Protein AF-A0A430B929-F1 (afdb_monomer_lite)

Organism: NCBI:txid218144

Secondary structure (DSSP, 8-state):
----------------S------------------PPP---PPPPP---------------------HHHHHHHHHHHHHH--SSS-HHHHHHHHHHHHT--SHHHHHHHHHHHHHHHHHHHHHHHHHHHHHHHHHHHHTTSS-HHHHHHHHHHHHH--SHHHHHHHHHHHHTTS-HHHHHHHHHHHHHHHHHHHHTTSS-HHHHHHHHHHHHHS-HHHHHHHHHHHHHHHHHHHTTHHHHHHHHHHHHHHHHHHHHHTTSS-HHHHHHHHHHHTT--SHHHHHHHHHHHHHHHHHHHHHT-PPPPPPPP----------SSHHHHHHHHHHHHHHHHHHHHHHHHTT--

Radius of gyration: 37.55 Å; chains: 1; bounding box: 82×88×116 Å

pLDDT: mean 73.79, std 22.68, range [26.33, 98.0]

InterPro domains:
  IPR019931 LPXTG cell wall anchor motif [PF00746] (308-349)
  IPR019931 LPXTG cell wall anchor motif [PS50847] (315-350)

Structure (mmCIF, N/CA/C/O backbone):
data_AF-A0A430B929-F1
#
_entry.id   AF-A0A430B929-F1
#
loop_
_atom_site.group_PDB
_atom_site.id
_atom_site.type_symbol
_atom_site.label_atom_id
_atom_site.label_alt_id
_atom_site.label_comp_id
_atom_site.label_asym_id
_atom_site.label_entity_id
_atom_site.label_seq_id
_atom_site.pdbx_PDB_ins_code
_atom_site.Cartn_x
_atom_site.Cartn_y
_atom_site.Cartn_z
_atom_site.occupancy
_atom_site.B_iso_or_equiv
_atom_site.auth_seq_id
_atom_site.auth_comp_id
_atom_site.auth_asym_id
_atom_site.auth_atom_id
_atom_site.pdbx_PDB_model_num
ATOM 1 N N . MET A 1 1 ? -8.048 -26.736 -11.128 1.00 33.84 1 MET A N 1
ATOM 2 C CA . MET A 1 1 ? -8.018 -25.336 -11.608 1.00 33.84 1 MET A CA 1
ATOM 3 C C . MET A 1 1 ? -7.327 -24.480 -10.552 1.00 33.84 1 MET A C 1
ATOM 5 O O . MET A 1 1 ? -7.881 -24.294 -9.478 1.00 33.84 1 MET A O 1
ATOM 9 N N . ARG A 1 2 ? -6.074 -24.073 -10.789 1.00 26.81 2 ARG A N 1
ATOM 10 C CA . ARG A 1 2 ? -5.253 -23.325 -9.820 1.00 26.81 2 ARG A CA 1
ATOM 11 C C . ARG A 1 2 ? -5.501 -21.823 -9.999 1.00 26.81 2 ARG A C 1
ATOM 13 O O . ARG A 1 2 ? -5.141 -21.275 -11.035 1.00 26.81 2 ARG A O 1
ATOM 20 N N . LYS A 1 3 ? -6.118 -21.176 -9.006 1.00 26.52 3 LYS A N 1
ATOM 21 C CA . LYS A 1 3 ? -6.232 -19.712 -8.927 1.00 26.52 3 LYS A CA 1
ATOM 22 C C . LYS A 1 3 ? -4.842 -19.147 -8.620 1.00 26.52 3 LYS A C 1
ATOM 24 O O . LYS A 1 3 ? -4.290 -19.437 -7.563 1.00 26.52 3 LYS A O 1
ATOM 29 N N . ARG A 1 4 ? -4.254 -18.406 -9.561 1.00 27.39 4 ARG A N 1
ATOM 30 C CA . ARG A 1 4 ? -3.017 -17.654 -9.327 1.00 27.39 4 ARG A CA 1
ATOM 31 C C . ARG A 1 4 ? -3.380 -16.406 -8.524 1.00 27.39 4 ARG A C 1
ATOM 33 O O . ARG A 1 4 ? -4.091 -15.542 -9.022 1.00 27.39 4 ARG A O 1
ATOM 40 N N . VAL A 1 5 ? -2.934 -16.366 -7.275 1.00 26.92 5 VAL A N 1
ATOM 41 C CA . VAL A 1 5 ? -2.921 -15.171 -6.430 1.00 26.92 5 VAL A CA 1
ATOM 42 C C . VAL A 1 5 ? -1.702 -14.367 -6.874 1.00 26.92 5 VAL A C 1
ATOM 44 O O . VAL A 1 5 ? -0.574 -14.780 -6.620 1.00 26.92 5 VAL A O 1
ATOM 47 N N . ILE A 1 6 ? -1.922 -13.291 -7.627 1.00 31.98 6 ILE A N 1
ATOM 48 C CA . ILE A 1 6 ? -0.864 -12.354 -8.017 1.00 31.98 6 ILE A CA 1
ATOM 49 C C . ILE A 1 6 ? -0.742 -11.360 -6.865 1.00 31.98 6 ILE A C 1
ATOM 51 O O . ILE A 1 6 ? -1.672 -10.611 -6.578 1.00 31.98 6 ILE A O 1
ATOM 55 N N . GLY A 1 7 ? 0.366 -11.466 -6.132 1.00 27.20 7 GLY A N 1
ATOM 56 C CA . GLY A 1 7 ? 0.700 -10.587 -5.023 1.00 27.20 7 GLY A CA 1
ATOM 57 C C . GLY A 1 7 ? 1.139 -9.227 -5.546 1.00 27.20 7 GLY A C 1
ATOM 58 O O . GLY A 1 7 ? 2.065 -9.153 -6.349 1.00 27.20 7 GLY A O 1
ATOM 59 N N . CYS A 1 8 ? 0.477 -8.175 -5.071 1.00 28.31 8 CYS A N 1
ATOM 60 C CA . CYS A 1 8 ? 0.893 -6.803 -5.304 1.00 28.31 8 CYS A CA 1
ATOM 61 C C . CYS A 1 8 ? 1.775 -6.336 -4.129 1.00 28.31 8 CYS A C 1
ATOM 63 O O . CYS A 1 8 ? 1.337 -6.308 -2.980 1.00 28.31 8 CYS A O 1
ATOM 65 N N . LEU A 1 9 ? 3.042 -6.027 -4.413 1.00 29.80 9 LEU A N 1
ATOM 66 C CA . LEU A 1 9 ? 4.042 -5.513 -3.476 1.00 29.80 9 LEU A CA 1
ATOM 67 C C . LEU A 1 9 ? 4.848 -4.374 -4.155 1.00 29.80 9 LEU A C 1
ATOM 69 O O . LEU A 1 9 ? 5.673 -4.636 -5.022 1.00 29.80 9 LEU A O 1
ATOM 73 N N . ILE A 1 10 ? 4.474 -3.134 -3.795 1.00 36.88 10 ILE A N 1
ATOM 74 C CA . ILE A 1 10 ? 5.225 -1.875 -3.531 1.00 36.88 10 ILE A CA 1
ATOM 75 C C . ILE A 1 10 ? 6.429 -1.494 -4.431 1.00 36.88 10 ILE A C 1
ATOM 77 O O . ILE A 1 10 ? 7.354 -2.283 -4.582 1.00 36.88 10 ILE A O 1
ATOM 81 N N . VAL A 1 11 ? 6.460 -0.238 -4.924 1.00 35.91 11 VAL A N 1
ATOM 82 C CA . VAL A 1 11 ? 7.364 0.874 -4.501 1.00 35.91 11 VAL A CA 1
ATOM 83 C C . VAL A 1 11 ? 7.009 2.161 -5.262 1.00 35.91 11 VAL A C 1
ATOM 85 O O . VAL A 1 11 ? 6.920 2.178 -6.486 1.00 35.91 11 VAL A O 1
ATOM 88 N N . GLY A 1 12 ? 6.841 3.247 -4.500 1.00 33.41 12 GLY A N 1
ATOM 89 C CA . GLY A 1 12 ? 6.727 4.608 -5.004 1.00 33.41 12 GLY A CA 1
ATOM 90 C C . GLY A 1 12 ? 8.084 5.255 -5.279 1.00 33.41 12 GLY A C 1
ATOM 91 O O . GLY A 1 12 ? 9.019 5.123 -4.495 1.00 33.41 12 GLY A O 1
ATOM 92 N N . MET A 1 13 ? 8.142 6.018 -6.368 1.00 28.02 13 MET A N 1
ATOM 93 C CA . MET A 1 13 ? 9.060 7.136 -6.585 1.00 28.02 13 MET A CA 1
ATOM 94 C C . MET A 1 13 ? 8.451 8.037 -7.662 1.00 28.02 13 MET A C 1
ATOM 96 O O . MET A 1 13 ? 8.593 7.737 -8.841 1.00 28.02 13 MET A O 1
ATOM 100 N N . LEU A 1 14 ? 7.765 9.116 -7.269 1.00 32.16 14 LEU A N 1
ATOM 101 C CA . LEU A 1 14 ? 7.598 10.326 -8.092 1.00 32.16 14 LEU A CA 1
ATOM 102 C C . LEU A 1 14 ? 6.904 11.441 -7.298 1.00 32.16 14 LEU A C 1
ATOM 104 O O . LEU A 1 14 ? 5.804 11.885 -7.599 1.00 32.16 14 LEU A O 1
ATOM 108 N N . ALA A 1 15 ? 7.595 11.938 -6.277 1.00 35.47 15 ALA A N 1
ATOM 109 C CA . ALA A 1 15 ? 7.457 13.335 -5.897 1.00 35.47 15 ALA A CA 1
ATOM 110 C C . ALA A 1 15 ? 8.723 14.028 -6.392 1.00 35.47 15 ALA A C 1
ATOM 112 O O . ALA A 1 15 ? 9.752 13.892 -5.745 1.00 35.47 15 ALA A O 1
ATOM 113 N N . LEU A 1 16 ? 8.656 14.654 -7.571 1.00 35.50 16 LEU A N 1
ATOM 114 C CA . LEU A 1 16 ? 9.493 15.767 -8.047 1.00 35.50 16 LEU A CA 1
ATOM 115 C C . LEU A 1 16 ? 9.126 16.038 -9.517 1.00 35.50 16 LEU A C 1
ATOM 117 O O . LEU A 1 16 ? 9.449 15.241 -10.393 1.00 35.50 16 LEU A O 1
ATOM 121 N N . GLY A 1 17 ? 8.448 17.157 -9.793 1.00 26.33 17 GLY A N 1
ATOM 122 C CA . GLY A 1 17 ? 8.194 17.575 -11.173 1.00 26.33 17 GLY A CA 1
ATOM 123 C C . GLY A 1 17 ? 7.108 18.632 -11.361 1.00 26.33 17 GLY A C 1
ATOM 124 O O . GLY A 1 17 ? 6.021 18.311 -11.811 1.00 26.33 17 GLY A O 1
ATOM 125 N N . LEU A 1 18 ? 7.465 19.894 -11.095 1.00 30.31 18 LEU A N 1
ATOM 126 C CA . LEU A 1 18 ? 6.938 21.097 -11.765 1.00 30.31 18 LEU A CA 1
ATOM 127 C C . LEU A 1 18 ? 5.499 21.546 -11.439 1.00 30.31 18 LEU A C 1
ATOM 129 O O . LEU A 1 18 ? 4.602 21.535 -12.276 1.00 30.31 18 LEU A O 1
ATOM 133 N N . GLY A 1 19 ? 5.337 22.135 -10.252 1.00 26.61 19 GLY A N 1
ATOM 134 C CA . GLY A 1 19 ? 4.327 23.172 -10.025 1.00 26.61 19 GLY A CA 1
ATOM 135 C C . GLY A 1 19 ? 4.746 24.486 -10.694 1.00 26.61 19 GLY A C 1
ATOM 136 O O . GLY A 1 19 ? 5.299 25.368 -10.042 1.00 26.61 19 GLY A O 1
ATOM 137 N N . GLY A 1 20 ? 4.514 24.604 -12.002 1.00 27.48 20 GLY A N 1
ATOM 138 C CA . GLY A 1 20 ? 4.568 25.875 -12.719 1.00 27.48 20 GLY A CA 1
ATOM 139 C C . GLY A 1 20 ? 3.248 26.621 -12.543 1.00 27.48 20 GLY A C 1
ATOM 140 O O . GLY A 1 20 ? 2.259 26.301 -13.195 1.00 27.48 20 GLY A O 1
ATOM 141 N N . VAL A 1 21 ? 3.227 27.612 -11.652 1.00 33.16 21 VAL A N 1
ATOM 142 C CA . VAL A 1 21 ? 2.126 28.575 -11.537 1.00 33.16 21 VAL A CA 1
ATOM 143 C C . VAL A 1 21 ? 2.141 29.456 -12.788 1.00 33.16 21 VAL A C 1
ATOM 145 O O . VAL A 1 21 ? 2.962 30.363 -12.895 1.00 33.16 21 VAL A O 1
ATOM 148 N N . VAL A 1 22 ? 1.241 29.204 -13.740 1.00 31.45 22 VAL A N 1
ATOM 149 C CA . VAL A 1 22 ? 0.960 30.164 -14.815 1.00 31.45 22 VAL A CA 1
ATOM 150 C C . VAL A 1 22 ? -0.001 31.204 -14.255 1.00 31.45 22 VAL A C 1
ATOM 152 O O . VAL A 1 22 ? -1.189 30.952 -14.061 1.00 31.45 22 VAL A O 1
ATOM 155 N N . LYS A 1 23 ? 0.547 32.379 -13.951 1.00 32.47 23 LYS A N 1
ATOM 156 C CA . LYS A 1 23 ? -0.217 33.592 -13.678 1.00 32.47 23 LYS A CA 1
ATOM 157 C C . LYS A 1 23 ? -0.687 34.127 -15.031 1.00 32.47 23 LYS A C 1
ATOM 159 O O . LYS A 1 23 ? 0.137 34.409 -15.895 1.00 32.47 23 LYS A O 1
ATOM 164 N N . ALA A 1 24 ? -1.999 34.194 -15.227 1.00 36.53 24 ALA A N 1
ATOM 165 C CA . ALA A 1 24 ? -2.592 34.850 -16.382 1.00 36.53 24 ALA A CA 1
ATOM 166 C C . ALA A 1 24 ? -2.279 36.351 -16.309 1.00 36.53 24 ALA A C 1
ATOM 168 O O . ALA A 1 24 ? -2.627 37.000 -15.322 1.00 36.53 24 ALA A O 1
ATOM 169 N N . GLU A 1 25 ? -1.618 36.881 -17.333 1.00 31.69 25 GLU A N 1
ATOM 170 C CA . GLU A 1 25 ? -1.488 38.317 -17.550 1.00 31.69 25 GLU A CA 1
ATOM 171 C C . GLU A 1 25 ? -2.072 38.630 -18.927 1.00 31.69 25 GLU A C 1
ATOM 173 O O . GLU A 1 25 ? -1.783 37.966 -19.926 1.00 31.69 25 GLU A O 1
ATOM 178 N N . GLU A 1 26 ? -3.015 39.563 -18.916 1.00 33.41 26 GLU A N 1
ATOM 179 C CA . GLU A 1 26 ? -3.869 39.922 -20.033 1.00 33.41 26 GLU A CA 1
ATOM 180 C C . GLU A 1 26 ? -3.078 40.595 -21.156 1.00 33.41 26 GLU A C 1
ATOM 182 O O . GLU A 1 26 ? -2.108 41.325 -20.950 1.00 33.41 26 GLU A O 1
ATOM 187 N N . ALA A 1 27 ? -3.536 40.345 -22.377 1.00 35.81 27 ALA A N 1
ATOM 188 C CA . ALA A 1 27 ? -2.993 40.914 -23.590 1.00 35.81 27 ALA A CA 1
ATOM 189 C C . ALA A 1 27 ? -3.089 42.448 -23.610 1.00 35.81 27 ALA A C 1
ATOM 191 O O . ALA A 1 27 ? -4.157 43.019 -23.397 1.00 35.81 27 ALA A O 1
ATOM 192 N N . SER A 1 28 ? -2.024 43.107 -24.066 1.00 32.06 28 SER A N 1
ATOM 193 C CA . SER A 1 28 ? -2.187 44.284 -24.916 1.00 32.06 28 SER A CA 1
ATOM 194 C C . SER A 1 28 ? -1.116 44.322 -26.006 1.00 32.06 28 SER A C 1
ATOM 196 O O . SER A 1 28 ? 0.075 44.113 -25.790 1.00 32.06 28 SER A O 1
ATOM 198 N N . VAL A 1 29 ? -1.607 44.510 -27.224 1.00 37.97 29 VAL A N 1
ATOM 199 C CA . VAL A 1 29 ? -0.875 44.615 -28.483 1.00 37.97 29 VAL A CA 1
ATOM 200 C C . VAL A 1 29 ? -0.300 46.025 -28.602 1.00 37.97 29 VAL A C 1
ATOM 202 O O . VAL A 1 29 ? -1.051 46.977 -28.417 1.00 37.97 29 VAL A O 1
ATOM 205 N N . THR A 1 30 ? 0.967 46.188 -29.009 1.00 31.36 30 THR A N 1
ATOM 206 C CA . THR A 1 30 ? 1.349 47.036 -30.166 1.00 31.36 30 THR A CA 1
ATOM 207 C C . THR A 1 30 ? 2.858 47.058 -30.471 1.00 31.36 30 THR A C 1
ATOM 209 O O . THR A 1 30 ? 3.681 47.353 -29.619 1.00 31.36 30 THR A O 1
ATOM 212 N N . LYS A 1 31 ? 3.135 46.863 -31.770 1.00 35.38 31 LYS A N 1
ATOM 213 C CA . LYS A 1 31 ? 4.185 47.455 -32.627 1.00 35.38 31 LYS A CA 1
ATOM 214 C C . LYS A 1 31 ? 5.667 47.078 -32.430 1.00 35.38 31 LYS A C 1
ATOM 216 O O . LYS A 1 31 ? 6.354 47.495 -31.513 1.00 35.38 31 LYS A O 1
ATOM 221 N N . THR A 1 32 ? 6.129 46.365 -33.460 1.00 42.38 32 THR A N 1
ATOM 222 C CA . THR A 1 32 ? 7.460 46.351 -34.087 1.00 42.38 32 THR A CA 1
ATOM 223 C C . THR A 1 32 ? 8.313 47.601 -33.886 1.00 42.38 32 THR A C 1
ATOM 225 O O . THR A 1 32 ? 7.902 48.678 -34.308 1.00 42.38 32 THR A O 1
ATOM 228 N N . GLU A 1 33 ? 9.561 47.396 -33.460 1.00 32.78 33 GLU A N 1
ATOM 229 C CA . GLU A 1 33 ? 10.711 48.155 -33.954 1.00 32.78 33 GLU A CA 1
ATOM 230 C C . GLU A 1 33 ? 11.989 47.306 -33.886 1.00 32.78 33 GLU A C 1
ATOM 232 O O . GLU A 1 33 ? 12.346 46.710 -32.871 1.00 32.78 33 GLU A O 1
ATOM 237 N N . THR A 1 34 ? 12.642 47.214 -35.038 1.00 43.81 34 THR A N 1
ATOM 238 C CA . THR A 1 34 ? 13.920 46.557 -35.289 1.00 43.81 34 THR A CA 1
ATOM 239 C C . THR A 1 34 ? 15.033 47.394 -34.661 1.00 43.81 34 THR A C 1
ATOM 241 O O . THR A 1 34 ? 15.173 48.562 -35.015 1.00 43.81 34 THR A O 1
ATOM 244 N N . SER A 1 35 ? 15.867 46.827 -33.786 1.00 37.31 35 SER A N 1
ATOM 245 C CA . SER A 1 35 ? 17.107 47.497 -33.374 1.00 37.31 35 SER A CA 1
ATOM 246 C C . SER A 1 35 ? 18.261 46.514 -33.211 1.00 37.31 35 SER A C 1
ATOM 248 O O . SER A 1 35 ? 18.191 45.513 -32.500 1.00 37.31 35 SER A O 1
ATOM 250 N N . VAL A 1 36 ? 19.313 46.823 -33.958 1.00 43.59 36 VAL A N 1
ATOM 251 C CA . VAL A 1 36 ? 20.570 46.106 -34.137 1.00 43.59 36 VAL A CA 1
ATOM 252 C C . VAL A 1 36 ? 21.438 46.306 -32.894 1.00 43.59 36 VAL A C 1
ATOM 254 O O . VAL A 1 36 ? 21.812 47.437 -32.588 1.00 43.59 36 VAL A O 1
ATOM 257 N N . MET A 1 37 ? 21.813 45.228 -32.197 1.00 35.91 37 MET A N 1
ATOM 258 C CA . MET A 1 37 ? 22.819 45.316 -31.134 1.00 35.91 37 MET A CA 1
ATOM 259 C C . MET A 1 37 ? 24.240 45.184 -31.692 1.00 35.91 37 MET A C 1
ATOM 261 O O . MET A 1 37 ? 24.647 44.172 -32.260 1.00 35.91 37 MET A O 1
ATOM 265 N N . LYS A 1 38 ? 24.973 46.278 -31.497 1.00 43.19 38 LYS A N 1
ATOM 266 C CA . LYS A 1 38 ? 26.391 46.525 -31.744 1.00 43.19 38 LYS A CA 1
ATOM 267 C C . LYS A 1 38 ? 27.239 45.693 -30.771 1.00 43.19 38 LYS A C 1
ATOM 269 O O . LYS A 1 38 ? 27.109 45.844 -29.561 1.00 43.19 38 LYS A O 1
ATOM 274 N N . VAL A 1 39 ? 28.110 44.833 -31.298 1.00 40.00 39 VAL A N 1
ATOM 275 C CA . VAL A 1 39 ? 29.102 44.075 -30.516 1.00 40.00 39 VAL A CA 1
ATOM 276 C C . VAL A 1 39 ? 30.240 45.018 -30.127 1.00 40.00 39 VAL A C 1
ATOM 278 O O . VAL A 1 39 ? 30.985 45.493 -30.984 1.00 40.00 39 VAL A O 1
ATOM 281 N N . GLU A 1 40 ? 30.359 45.306 -28.834 1.00 39.69 40 GLU A N 1
ATOM 282 C CA . GLU A 1 40 ? 31.451 46.094 -28.269 1.00 39.69 40 GLU A CA 1
ATOM 283 C C . GLU A 1 40 ? 32.632 45.172 -27.930 1.00 39.69 40 GLU A C 1
ATOM 285 O O . GLU A 1 40 ? 32.526 44.222 -27.153 1.00 39.69 40 GLU A O 1
ATOM 290 N N . LYS A 1 41 ? 33.762 45.432 -28.587 1.00 40.09 41 LYS A N 1
ATOM 291 C CA . LYS A 1 41 ? 35.015 44.683 -28.496 1.00 40.09 41 LYS A CA 1
ATOM 292 C C . LYS A 1 41 ? 35.838 45.274 -27.346 1.00 40.09 41 LYS A C 1
ATOM 294 O O . LYS A 1 41 ? 36.275 46.415 -27.450 1.00 40.09 41 LYS A O 1
ATOM 299 N N . LYS A 1 42 ? 36.043 44.527 -26.255 1.00 43.81 42 LYS A N 1
ATOM 300 C CA . LYS A 1 42 ? 36.961 44.923 -25.171 1.00 43.81 42 LYS A CA 1
ATOM 301 C C . LYS A 1 42 ? 38.405 44.556 -25.524 1.00 43.81 42 LYS A C 1
ATOM 303 O O . LYS A 1 42 ? 38.681 43.427 -25.925 1.00 43.81 42 LYS A O 1
ATOM 308 N N . GLU A 1 43 ? 39.297 45.531 -25.379 1.00 48.19 43 GLU A N 1
ATOM 309 C CA . GLU A 1 43 ? 40.753 45.401 -25.501 1.00 48.19 43 GLU A CA 1
ATOM 310 C C . GLU A 1 43 ? 41.374 44.634 -24.316 1.00 48.19 43 GLU A C 1
ATOM 312 O O . GLU A 1 43 ? 40.806 44.632 -23.219 1.00 48.19 43 GLU A O 1
ATOM 317 N N . PRO A 1 44 ? 42.546 43.996 -24.509 1.00 47.62 44 PRO A N 1
ATOM 318 C CA . PRO A 1 44 ? 43.250 43.282 -23.453 1.00 47.62 44 PRO A CA 1
ATOM 319 C C . PRO A 1 44 ? 44.079 44.235 -22.579 1.00 47.62 44 PRO A C 1
ATOM 321 O O . PRO A 1 44 ? 44.878 45.034 -23.068 1.00 47.62 44 PRO A O 1
ATOM 324 N N . VAL A 1 45 ? 43.917 44.097 -21.264 1.00 43.31 45 VAL A N 1
ATOM 325 C CA . VAL A 1 45 ? 44.757 44.737 -20.248 1.00 43.31 45 VAL A CA 1
ATOM 326 C C . VAL A 1 45 ? 46.107 44.017 -20.198 1.00 43.31 45 VAL A C 1
ATOM 328 O O . VAL A 1 45 ? 46.162 42.802 -20.021 1.00 43.31 45 VAL A O 1
ATOM 331 N N . LYS A 1 46 ? 47.192 44.780 -20.367 1.00 49.09 46 LYS A N 1
ATOM 332 C CA . LYS A 1 46 ? 48.568 44.348 -20.100 1.00 49.09 46 LYS A CA 1
ATOM 333 C C . LYS A 1 46 ? 48.742 44.156 -18.595 1.00 49.09 46 LYS A C 1
ATOM 335 O O . LYS A 1 46 ? 48.407 45.062 -17.835 1.00 49.09 46 LYS A O 1
ATOM 340 N N . GLN A 1 47 ? 49.274 43.010 -18.187 1.00 45.12 47 GLN A N 1
ATOM 341 C CA . GLN A 1 47 ? 49.663 42.747 -16.808 1.00 45.12 47 GLN A CA 1
ATOM 342 C C . GLN A 1 47 ? 51.163 42.449 -16.776 1.00 45.12 47 GLN A C 1
ATOM 344 O O . GLN A 1 47 ? 51.648 41.629 -17.554 1.00 45.12 47 GLN A O 1
ATOM 349 N N . ASP A 1 48 ? 51.857 43.213 -15.933 1.00 42.66 48 ASP A N 1
ATOM 350 C CA . ASP A 1 48 ? 53.307 43.286 -15.787 1.00 42.66 48 ASP A CA 1
ATOM 351 C C . ASP A 1 48 ? 53.950 41.988 -15.282 1.00 42.66 48 ASP A C 1
ATOM 353 O O . ASP A 1 48 ? 53.421 41.288 -14.415 1.00 42.66 48 ASP A O 1
ATOM 357 N N . ASP A 1 49 ? 55.149 41.750 -15.814 1.00 48.34 49 ASP A N 1
ATOM 358 C CA . ASP A 1 49 ? 56.154 40.796 -15.360 1.00 48.34 49 ASP A CA 1
ATOM 359 C C . ASP A 1 49 ? 56.628 41.120 -13.931 1.00 48.34 49 ASP A C 1
ATOM 361 O O . ASP A 1 49 ? 57.303 42.122 -13.693 1.00 48.34 49 ASP A O 1
ATOM 365 N N . SER A 1 50 ? 56.389 40.209 -12.986 1.00 49.38 50 SER A N 1
ATOM 366 C CA . SER A 1 50 ? 57.353 39.964 -11.909 1.00 49.38 50 SER A CA 1
ATOM 367 C C . SER A 1 50 ? 57.327 38.488 -11.517 1.00 49.38 50 SER A C 1
ATOM 369 O O . SER A 1 50 ? 56.472 38.012 -10.770 1.00 49.38 50 SER A O 1
ATOM 371 N N . SER A 1 51 ? 58.279 37.763 -12.085 1.00 45.44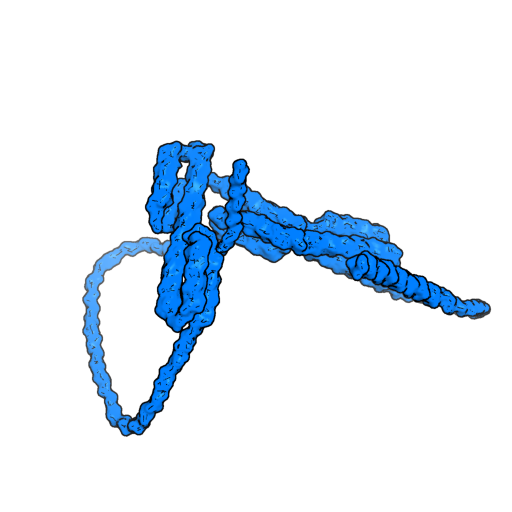 51 SER A N 1
ATOM 372 C CA . SER A 1 51 ? 58.602 36.369 -11.825 1.00 45.44 51 SER A CA 1
ATOM 373 C C . SER A 1 51 ? 59.217 36.181 -10.433 1.00 45.44 51 SER A C 1
ATOM 375 O O . SER A 1 51 ? 60.357 36.582 -10.205 1.00 45.44 51 SER A O 1
ATOM 377 N N . GLU A 1 52 ? 58.509 35.484 -9.546 1.00 46.66 52 GLU A N 1
ATOM 378 C CA . GLU A 1 52 ? 59.110 34.747 -8.432 1.00 46.66 52 GLU A CA 1
ATOM 379 C C . GLU A 1 52 ? 58.743 33.267 -8.619 1.00 46.66 52 GLU A C 1
ATOM 381 O O . GLU A 1 52 ? 57.600 32.847 -8.432 1.00 46.66 52 GLU A O 1
ATOM 386 N N . VAL A 1 53 ? 59.713 32.488 -9.108 1.00 52.50 53 VAL A N 1
ATOM 387 C CA . VAL A 1 53 ? 59.579 31.052 -9.374 1.00 52.50 53 VAL A CA 1
ATOM 388 C C . VAL A 1 53 ? 59.520 30.326 -8.033 1.00 52.50 53 VAL A C 1
ATOM 390 O O . VAL A 1 53 ? 60.548 30.003 -7.443 1.00 52.50 53 VAL A O 1
ATOM 393 N N . LYS A 1 54 ? 58.304 30.071 -7.545 1.00 50.88 54 LYS A N 1
ATOM 394 C CA . LYS A 1 54 ? 58.052 29.011 -6.567 1.00 50.88 54 LYS A CA 1
ATOM 395 C C . LYS A 1 54 ? 57.884 27.697 -7.321 1.00 50.88 54 LYS A C 1
ATOM 397 O O . LYS A 1 54 ? 57.109 27.617 -8.272 1.00 50.88 54 LYS A O 1
ATOM 402 N N . GLU A 1 55 ? 58.654 26.697 -6.906 1.00 52.91 55 GLU A N 1
ATOM 403 C CA . GLU A 1 55 ? 58.516 25.298 -7.313 1.00 52.91 55 GLU A CA 1
ATOM 404 C C . GLU A 1 55 ? 57.030 24.896 -7.333 1.00 52.91 55 GLU A C 1
ATOM 406 O O . GLU A 1 55 ? 56.325 25.182 -6.361 1.00 52.91 55 GLU A O 1
ATOM 411 N N . PRO A 1 56 ? 56.525 24.250 -8.401 1.00 49.72 56 PRO A N 1
ATOM 412 C CA . PRO A 1 56 ? 55.168 23.739 -8.388 1.00 49.72 56 PRO A CA 1
ATOM 413 C C . PRO A 1 56 ? 55.105 22.621 -7.348 1.00 49.72 56 PRO A C 1
ATOM 415 O O . PRO A 1 56 ? 55.585 21.508 -7.582 1.00 49.72 56 PRO A O 1
ATOM 418 N N . GLU A 1 57 ? 54.513 22.913 -6.188 1.00 48.88 57 GLU A N 1
ATOM 419 C CA . GLU A 1 57 ? 53.985 21.873 -5.315 1.00 48.88 57 GLU A CA 1
ATOM 420 C C . GLU A 1 57 ? 53.145 20.958 -6.203 1.00 48.88 57 GLU A C 1
ATOM 422 O O . GLU A 1 57 ? 52.189 21.401 -6.845 1.00 48.88 57 GLU A O 1
ATOM 427 N N . LYS A 1 58 ? 53.554 19.687 -6.306 1.00 53.38 58 LYS A N 1
ATOM 428 C CA . LYS A 1 58 ? 52.756 18.646 -6.945 1.00 53.38 58 LYS A CA 1
ATOM 429 C C . LYS A 1 58 ? 51.383 18.691 -6.294 1.00 53.38 58 LYS A C 1
ATOM 431 O O . LYS A 1 58 ? 51.209 18.193 -5.184 1.00 53.38 58 LYS A O 1
ATOM 436 N N . GLN A 1 59 ? 50.427 19.288 -6.994 1.00 48.19 59 GLN A N 1
ATOM 437 C CA . GLN A 1 59 ? 49.022 19.187 -6.675 1.00 48.19 59 GLN A CA 1
ATOM 438 C C . GLN A 1 59 ? 48.701 17.700 -6.793 1.00 48.19 59 GLN A C 1
ATOM 440 O O . GLN A 1 59 ? 48.605 17.148 -7.889 1.00 48.19 59 GLN A O 1
ATOM 445 N N . VAL A 1 60 ? 48.690 17.017 -5.649 1.00 47.16 60 VAL A N 1
ATOM 446 C CA . VAL A 1 60 ? 48.209 15.647 -5.555 1.00 47.16 60 VAL A CA 1
ATOM 447 C C . VAL A 1 60 ? 46.734 15.763 -5.881 1.00 47.16 60 VAL A C 1
ATOM 449 O O . VAL A 1 60 ? 45.960 16.260 -5.065 1.00 47.16 60 VAL A O 1
ATOM 452 N N . ASP A 1 61 ? 46.397 15.417 -7.122 1.00 52.22 61 ASP A N 1
ATOM 453 C CA . ASP A 1 61 ? 45.031 15.331 -7.613 1.00 52.22 61 ASP A CA 1
ATOM 454 C C . ASP A 1 61 ? 44.245 14.572 -6.536 1.00 52.22 61 ASP A C 1
ATOM 456 O O . ASP A 1 61 ? 44.627 13.429 -6.229 1.00 52.22 61 ASP A O 1
ATOM 460 N N . PRO A 1 62 ? 43.288 15.218 -5.832 1.00 54.81 62 PRO A N 1
ATOM 461 C CA . PRO A 1 62 ? 42.592 14.582 -4.733 1.00 54.81 62 PRO A CA 1
ATOM 462 C C . PRO A 1 62 ? 42.006 13.322 -5.324 1.00 54.81 62 PRO A C 1
ATOM 464 O O . PRO A 1 62 ? 41.190 13.378 -6.241 1.00 54.81 62 PRO A O 1
ATOM 467 N N . THR A 1 63 ? 42.524 12.183 -4.871 1.00 53.56 63 THR A N 1
ATOM 468 C CA . THR A 1 63 ? 42.115 10.887 -5.371 1.00 53.56 63 THR A CA 1
ATOM 469 C C . THR A 1 63 ? 40.628 10.815 -5.084 1.00 53.56 63 THR A C 1
ATOM 471 O O . THR A 1 63 ? 40.224 10.592 -3.943 1.00 53.56 63 THR A O 1
ATOM 474 N N . ASN A 1 64 ? 39.821 11.093 -6.110 1.00 53.66 64 ASN A N 1
ATOM 475 C CA . ASN A 1 64 ? 38.393 10.855 -6.141 1.00 53.66 64 ASN A CA 1
ATOM 476 C C . ASN A 1 64 ? 38.269 9.343 -6.008 1.00 53.66 64 ASN A C 1
ATOM 478 O O . ASN A 1 64 ? 38.210 8.607 -6.992 1.00 53.66 64 ASN A O 1
ATOM 482 N N . SER A 1 65 ? 38.361 8.864 -4.769 1.00 58.03 65 SER A N 1
ATOM 483 C CA . SER A 1 65 ? 38.052 7.494 -4.421 1.00 58.03 65 SER A CA 1
ATOM 484 C C . SER A 1 65 ? 36.562 7.361 -4.686 1.00 58.03 65 SER A C 1
ATOM 486 O O . SER A 1 65 ? 35.716 7.785 -3.905 1.00 58.03 65 SER A O 1
ATOM 488 N N . PHE A 1 66 ? 36.246 6.921 -5.899 1.00 72.19 66 PHE A N 1
ATOM 489 C CA . PHE A 1 66 ? 34.880 6.683 -6.307 1.00 72.19 66 PHE A CA 1
ATOM 490 C C . PHE A 1 66 ? 34.305 5.631 -5.362 1.00 72.19 66 PHE A C 1
ATOM 492 O O . PHE A 1 66 ? 34.831 4.519 -5.274 1.00 72.19 66 PHE A O 1
ATOM 499 N N . ASP A 1 67 ? 33.247 5.994 -4.636 1.00 87.44 67 ASP A N 1
ATOM 500 C CA . ASP A 1 67 ? 32.587 5.103 -3.685 1.00 87.44 67 ASP A CA 1
ATOM 501 C C . ASP A 1 67 ? 31.762 4.042 -4.429 1.00 87.44 67 ASP A C 1
ATOM 503 O O . ASP A 1 67 ? 30.537 4.099 -4.561 1.00 87.44 67 ASP A O 1
ATOM 507 N N . ILE A 1 68 ? 32.468 3.046 -4.960 1.00 89.69 68 ILE A N 1
ATOM 508 C CA . ILE A 1 68 ? 31.872 1.895 -5.639 1.00 89.69 68 ILE A CA 1
ATOM 509 C C . ILE A 1 68 ? 30.987 1.103 -4.664 1.00 89.69 68 ILE A C 1
ATOM 511 O O . ILE A 1 68 ? 29.997 0.506 -5.085 1.00 89.69 68 ILE A O 1
ATOM 515 N N . VAL A 1 69 ? 31.299 1.104 -3.363 1.00 89.94 69 VAL A N 1
ATOM 516 C CA . VAL A 1 69 ? 30.532 0.371 -2.345 1.00 89.94 69 VAL A CA 1
ATOM 517 C C . VAL A 1 69 ? 29.161 1.019 -2.126 1.00 89.94 69 VAL A C 1
ATOM 519 O O . VAL A 1 69 ? 28.141 0.318 -2.144 1.00 89.94 69 VAL A O 1
ATOM 522 N N . GLY A 1 70 ? 29.115 2.346 -1.997 1.00 91.31 70 GLY A N 1
ATOM 523 C CA . GLY A 1 70 ? 27.873 3.116 -1.938 1.00 91.31 70 GLY A CA 1
ATOM 524 C C . GLY A 1 70 ? 27.015 2.915 -3.188 1.00 91.31 70 GLY A C 1
ATOM 525 O O . GLY A 1 70 ? 25.832 2.577 -3.085 1.00 91.31 70 GLY A O 1
ATOM 526 N N . ASN A 1 71 ? 27.629 2.991 -4.373 1.00 93.81 71 ASN A N 1
ATOM 527 C CA . ASN A 1 71 ? 26.929 2.775 -5.644 1.00 93.81 71 ASN A CA 1
ATOM 528 C C . ASN A 1 71 ? 26.361 1.353 -5.772 1.00 93.81 71 ASN A C 1
ATOM 530 O O . ASN A 1 71 ? 25.209 1.192 -6.172 1.00 93.81 71 ASN A O 1
ATOM 534 N N . LYS A 1 72 ? 27.103 0.316 -5.356 1.00 95.19 72 LYS A N 1
ATOM 535 C CA . LYS A 1 72 ? 26.595 -1.070 -5.321 1.00 95.19 72 LYS A CA 1
ATOM 536 C C . LYS A 1 72 ? 25.328 -1.192 -4.478 1.00 95.19 72 LYS A C 1
ATOM 538 O O . LYS A 1 72 ? 24.382 -1.859 -4.892 1.00 95.19 72 LYS A O 1
ATOM 543 N N . THR A 1 73 ? 25.302 -0.547 -3.314 1.00 94.19 73 THR A N 1
ATOM 544 C CA . THR A 1 73 ? 24.142 -0.574 -2.412 1.00 94.19 73 THR A CA 1
ATOM 545 C C . THR A 1 73 ? 22.930 0.101 -3.052 1.00 94.19 73 THR A C 1
ATOM 547 O O . THR A 1 73 ? 21.840 -0.470 -3.059 1.00 94.19 73 THR A O 1
ATOM 550 N N . ASN A 1 74 ? 23.122 1.272 -3.665 1.00 93.06 74 ASN A N 1
ATOM 551 C CA . ASN A 1 74 ? 22.052 1.983 -4.365 1.00 93.06 74 ASN A CA 1
ATOM 552 C C . ASN A 1 74 ? 21.482 1.162 -5.539 1.00 93.06 74 ASN A C 1
ATOM 554 O O . ASN A 1 74 ? 20.267 0.998 -5.654 1.00 93.06 74 ASN A O 1
ATOM 558 N N . LEU A 1 75 ? 22.348 0.562 -6.365 1.00 96.38 75 LEU A N 1
ATOM 559 C CA . LEU A 1 75 ? 21.909 -0.276 -7.486 1.00 96.38 75 LEU A CA 1
ATOM 560 C C . LEU A 1 75 ? 21.155 -1.523 -7.027 1.00 96.38 75 LEU A C 1
ATOM 562 O O . LEU A 1 75 ? 20.147 -1.868 -7.639 1.00 96.38 75 LEU A O 1
ATOM 566 N N . LYS A 1 76 ? 21.588 -2.173 -5.938 1.00 95.69 76 LYS A N 1
ATOM 567 C CA . LYS A 1 76 ? 20.841 -3.295 -5.346 1.00 95.69 76 LYS A CA 1
ATOM 568 C C . LYS A 1 76 ? 19.435 -2.865 -4.930 1.00 95.69 76 LYS A C 1
ATOM 570 O O . LYS A 1 76 ? 18.477 -3.527 -5.313 1.00 95.69 76 LYS A O 1
ATOM 575 N N . ASN A 1 77 ? 19.300 -1.717 -4.266 1.00 90.25 77 ASN A N 1
ATOM 576 C CA . ASN A 1 77 ? 17.992 -1.183 -3.881 1.00 90.25 77 ASN A CA 1
ATOM 577 C C . ASN A 1 77 ? 17.100 -0.889 -5.105 1.00 90.25 77 ASN A C 1
ATOM 579 O O . ASN A 1 77 ? 15.929 -1.267 -5.101 1.00 90.25 77 ASN A O 1
ATOM 583 N N . LYS A 1 78 ? 17.649 -0.283 -6.172 1.00 92.62 78 LYS A N 1
ATOM 584 C CA . LYS A 1 78 ? 16.922 -0.057 -7.439 1.00 92.62 78 LYS A CA 1
ATOM 585 C C . LYS A 1 78 ? 16.491 -1.370 -8.110 1.00 92.62 78 LYS A C 1
ATOM 587 O O . LYS A 1 78 ? 15.373 -1.469 -8.612 1.00 92.62 78 LYS A O 1
ATOM 592 N N . ILE A 1 79 ? 17.352 -2.390 -8.116 1.00 93.69 79 ILE A N 1
ATOM 593 C CA . ILE A 1 79 ? 17.018 -3.727 -8.640 1.00 93.69 79 ILE A CA 1
ATOM 594 C C . ILE A 1 79 ? 15.900 -4.358 -7.808 1.00 93.69 79 ILE A C 1
ATOM 596 O O . ILE A 1 79 ? 14.989 -4.980 -8.356 1.00 93.69 79 ILE A O 1
ATOM 600 N N . ASP A 1 80 ? 15.947 -4.200 -6.488 1.00 88.62 80 ASP A N 1
ATOM 601 C CA . ASP A 1 80 ? 14.942 -4.766 -5.601 1.00 88.62 80 ASP A CA 1
ATOM 602 C C . ASP A 1 80 ? 13.566 -4.112 -5.743 1.00 88.62 80 ASP A C 1
ATOM 604 O O . ASP A 1 80 ? 12.571 -4.815 -5.567 1.00 88.62 80 ASP A O 1
ATOM 608 N N . SER A 1 81 ? 13.497 -2.842 -6.161 1.00 84.88 81 SER A N 1
ATOM 609 C CA . SER A 1 81 ? 12.232 -2.165 -6.485 1.00 84.88 81 SER A CA 1
ATOM 610 C C . SER A 1 81 ? 11.607 -2.566 -7.833 1.00 84.88 81 SER A C 1
ATOM 612 O O . SER A 1 81 ? 10.424 -2.303 -8.054 1.00 84.88 81 SER A O 1
ATOM 614 N N . LEU A 1 82 ? 12.349 -3.219 -8.739 1.00 85.12 82 LEU A N 1
ATOM 615 C CA . LEU A 1 82 ? 11.854 -3.650 -10.058 1.00 85.12 82 LEU A CA 1
ATOM 616 C C . LEU A 1 82 ? 11.040 -4.958 -9.976 1.00 85.12 82 LEU A C 1
ATOM 618 O O . LEU A 1 82 ? 11.455 -6.009 -10.459 1.00 85.12 82 LEU A O 1
ATOM 622 N N . THR A 1 83 ? 9.863 -4.920 -9.355 1.00 75.06 83 THR A N 1
ATOM 623 C CA . THR A 1 83 ? 9.079 -6.138 -9.062 1.00 75.06 83 THR A CA 1
ATOM 624 C C . THR A 1 83 ? 8.321 -6.719 -10.268 1.00 75.06 83 THR A C 1
ATOM 626 O O . THR A 1 83 ? 8.101 -7.928 -10.312 1.00 75.06 83 THR A O 1
ATOM 629 N N . TYR A 1 84 ? 7.916 -5.901 -11.252 1.00 67.88 84 TYR A N 1
ATOM 630 C CA . TYR A 1 84 ? 6.951 -6.325 -12.291 1.00 67.88 84 TYR A CA 1
ATOM 631 C C . TYR A 1 84 ? 7.498 -6.387 -13.722 1.00 67.88 84 TYR A C 1
ATOM 633 O O . TYR A 1 84 ? 6.904 -7.063 -14.559 1.00 67.88 84 TYR A O 1
ATOM 641 N N . SER A 1 85 ? 8.620 -5.724 -14.006 1.00 70.94 85 SER A N 1
ATOM 642 C CA . SER A 1 85 ? 9.134 -5.589 -15.384 1.00 70.94 85 SER A CA 1
ATOM 643 C C . SER A 1 85 ? 10.285 -6.500 -15.734 1.00 70.94 85 SER A C 1
ATOM 645 O O . SER A 1 85 ? 10.648 -6.611 -16.901 1.00 70.94 85 SER A O 1
ATOM 647 N N . ILE A 1 86 ? 10.880 -7.144 -14.737 1.00 84.00 86 ILE A N 1
ATOM 648 C CA . ILE A 1 86 ? 12.000 -8.044 -14.960 1.00 84.00 86 ILE A CA 1
ATOM 649 C C . ILE A 1 86 ? 11.637 -9.441 -14.501 1.00 84.00 86 ILE A C 1
ATOM 651 O O . ILE A 1 86 ? 11.009 -9.654 -13.464 1.00 84.00 86 ILE A O 1
ATOM 655 N N . THR A 1 87 ? 12.046 -10.420 -15.295 1.00 89.69 87 THR A N 1
ATOM 656 C CA . THR A 1 87 ? 11.982 -11.815 -14.884 1.00 89.69 87 THR A CA 1
ATOM 657 C C . THR A 1 87 ? 12.908 -12.029 -13.687 1.00 89.69 87 THR A C 1
ATOM 659 O O . THR A 1 87 ? 13.895 -11.311 -13.506 1.00 89.69 87 THR A O 1
ATOM 662 N N . ALA A 1 88 ? 12.631 -13.056 -12.881 1.00 89.31 88 ALA A N 1
ATOM 663 C CA . ALA A 1 88 ? 13.529 -13.446 -11.793 1.00 89.31 88 ALA A CA 1
ATOM 664 C C . ALA A 1 88 ? 14.962 -13.707 -12.300 1.00 89.31 88 ALA A C 1
ATOM 666 O O . ALA A 1 88 ? 15.931 -13.391 -11.616 1.00 89.31 88 ALA A O 1
ATOM 667 N N . GLU A 1 89 ? 15.083 -14.225 -13.525 1.00 92.44 89 GLU A N 1
ATOM 668 C CA . GLU A 1 89 ? 16.354 -14.432 -14.217 1.00 92.44 89 GLU A CA 1
ATOM 669 C C . GLU A 1 89 ? 17.078 -13.110 -14.500 1.00 92.44 89 GLU A C 1
ATOM 671 O O . GLU A 1 89 ? 18.233 -12.956 -14.106 1.00 92.44 89 GLU A O 1
ATOM 676 N N . LYS A 1 90 ? 16.395 -12.119 -15.090 1.00 93.56 90 LYS A N 1
ATOM 677 C CA . LYS A 1 90 ? 16.998 -10.808 -15.362 1.00 93.56 90 LYS A CA 1
ATOM 678 C C . LYS A 1 90 ? 17.358 -10.063 -14.075 1.00 93.56 90 LYS A C 1
ATOM 680 O O . LYS A 1 90 ? 18.403 -9.419 -14.012 1.00 93.56 90 LYS A O 1
ATOM 685 N N . LYS A 1 91 ? 16.538 -10.198 -13.025 1.00 93.50 91 LYS A N 1
ATOM 686 C CA . LYS A 1 91 ? 16.850 -9.674 -11.687 1.00 93.50 91 LYS A CA 1
ATOM 687 C C . LYS A 1 91 ? 18.145 -10.280 -11.144 1.00 93.50 91 LYS A C 1
ATOM 689 O O . LYS A 1 91 ? 19.038 -9.538 -10.748 1.00 93.50 91 LYS A O 1
ATOM 694 N N . ALA A 1 92 ? 18.272 -11.607 -11.187 1.00 94.81 92 ALA A N 1
ATOM 695 C CA . ALA A 1 92 ? 19.473 -12.307 -10.736 1.00 94.81 92 ALA A CA 1
ATOM 696 C C . ALA A 1 92 ? 20.720 -11.928 -11.559 1.00 94.81 92 ALA A C 1
ATOM 698 O O . ALA A 1 92 ? 21.788 -11.715 -10.984 1.00 94.81 92 ALA A O 1
ATOM 699 N N . GLU A 1 93 ? 20.582 -11.786 -12.882 1.00 96.94 93 GLU A N 1
ATOM 700 C CA . GLU A 1 93 ? 21.652 -11.322 -13.776 1.00 96.94 93 GLU A CA 1
ATOM 701 C C . GLU A 1 93 ? 22.164 -9.928 -13.371 1.00 96.94 93 GLU A C 1
ATOM 703 O O . GLU A 1 93 ? 23.371 -9.735 -13.203 1.00 96.94 93 GLU A O 1
ATOM 708 N N . LEU A 1 94 ? 21.255 -8.966 -13.168 1.00 96.62 94 LEU A N 1
ATOM 709 C CA . LEU A 1 94 ? 21.604 -7.602 -12.761 1.00 96.62 94 LEU A CA 1
ATOM 710 C C . LEU A 1 94 ? 22.264 -7.574 -11.378 1.00 96.62 94 LEU A C 1
ATOM 712 O O . LEU A 1 94 ? 23.293 -6.920 -11.212 1.00 96.62 94 LEU A O 1
ATOM 716 N N . THR A 1 95 ? 21.742 -8.327 -10.403 1.00 96.44 95 THR A N 1
ATOM 717 C CA . THR A 1 95 ? 22.355 -8.431 -9.069 1.00 96.44 95 THR A CA 1
ATOM 718 C C . THR A 1 95 ? 23.783 -8.977 -9.151 1.00 96.44 95 THR A C 1
ATOM 720 O O . THR A 1 95 ? 24.692 -8.399 -8.554 1.00 96.44 95 THR A O 1
ATOM 723 N N . ALA A 1 96 ? 24.011 -10.033 -9.939 1.00 97.19 96 ALA A N 1
ATOM 724 C CA . ALA A 1 96 ? 25.339 -10.616 -10.123 1.00 97.19 96 ALA A CA 1
ATOM 725 C C . ALA A 1 96 ? 26.316 -9.653 -10.824 1.00 97.19 96 ALA A C 1
ATOM 727 O O . ALA A 1 96 ? 27.500 -9.610 -10.480 1.00 97.19 96 ALA A O 1
ATOM 728 N N . ARG A 1 97 ? 25.836 -8.856 -11.789 1.00 97.56 97 ARG A N 1
ATOM 729 C CA . ARG A 1 97 ? 26.633 -7.797 -12.433 1.00 97.56 97 ARG A CA 1
ATOM 730 C C . ARG A 1 97 ? 27.012 -6.699 -11.440 1.00 97.56 97 ARG A C 1
ATOM 732 O O . ARG A 1 97 ? 28.177 -6.316 -11.398 1.00 97.56 97 ARG A O 1
ATOM 739 N N . VAL A 1 98 ? 26.076 -6.260 -10.592 1.00 96.62 98 VAL A N 1
ATOM 740 C CA . VAL A 1 98 ? 26.339 -5.256 -9.543 1.00 96.62 98 VAL A CA 1
ATOM 741 C C . VAL A 1 98 ? 27.416 -5.725 -8.562 1.00 96.62 98 VAL A C 1
ATOM 743 O O . VAL A 1 98 ? 28.289 -4.949 -8.178 1.00 96.62 98 VAL A O 1
ATOM 746 N N . GLU A 1 99 ? 27.426 -7.003 -8.182 1.00 95.88 99 GLU A N 1
ATOM 747 C CA . GLU A 1 99 ? 28.442 -7.542 -7.265 1.00 95.88 99 GLU A CA 1
ATOM 748 C C . GLU A 1 99 ? 29.859 -7.492 -7.844 1.00 95.88 99 GLU A C 1
ATOM 750 O O . GLU A 1 99 ? 30.815 -7.213 -7.111 1.00 95.88 99 GLU A O 1
ATOM 755 N N . LYS A 1 100 ? 29.978 -7.664 -9.163 1.00 96.81 100 LYS A N 1
ATOM 756 C CA . LYS A 1 100 ? 31.243 -7.662 -9.906 1.00 96.81 100 LYS A CA 1
ATOM 757 C C . LYS A 1 100 ? 31.730 -6.273 -10.328 1.00 96.81 100 LYS A C 1
ATOM 759 O O . LYS A 1 100 ? 32.804 -6.199 -10.908 1.00 96.81 100 LYS A O 1
ATOM 764 N N . LEU A 1 101 ? 30.998 -5.193 -10.030 1.00 95.81 101 LEU A N 1
ATOM 765 C CA . LEU A 1 101 ? 31.409 -3.834 -10.411 1.00 95.81 101 LEU A CA 1
ATOM 766 C C . LEU A 1 101 ? 32.789 -3.478 -9.848 1.00 95.81 101 LEU A C 1
ATOM 768 O O . LEU A 1 101 ? 33.026 -3.619 -8.638 1.00 95.81 101 LEU A O 1
ATOM 772 N N . THR A 1 102 ? 33.656 -2.975 -10.726 1.00 93.88 102 THR A N 1
ATOM 773 C CA . THR A 1 102 ? 35.011 -2.499 -10.404 1.00 93.88 102 THR A CA 1
ATOM 774 C C . THR A 1 102 ? 35.272 -1.077 -10.893 1.00 93.88 102 THR A C 1
ATOM 776 O O . THR A 1 102 ? 36.219 -0.443 -10.430 1.00 93.88 102 THR A O 1
ATOM 779 N N . THR A 1 103 ? 34.427 -0.548 -11.783 1.00 93.69 103 THR A N 1
ATOM 780 C CA . THR A 1 103 ? 34.599 0.784 -12.376 1.00 93.69 103 THR A CA 1
ATOM 781 C C . THR A 1 103 ? 33.305 1.602 -12.364 1.00 93.69 103 THR A C 1
ATOM 783 O O . THR A 1 103 ? 32.198 1.066 -12.323 1.00 93.69 103 THR A O 1
ATOM 786 N N . MET A 1 104 ? 33.439 2.929 -12.443 1.00 90.81 104 MET A N 1
ATOM 787 C CA . MET A 1 104 ? 32.291 3.839 -12.561 1.00 90.81 104 MET A CA 1
ATOM 788 C C . MET A 1 104 ? 31.578 3.759 -13.908 1.00 90.81 104 MET A C 1
ATOM 790 O O . MET A 1 104 ? 30.395 4.076 -13.987 1.00 90.81 104 MET A O 1
ATOM 794 N N . GLU A 1 105 ? 32.276 3.345 -14.962 1.00 93.75 105 GLU A N 1
ATOM 795 C CA . GLU A 1 105 ? 31.652 3.181 -16.272 1.00 93.75 105 GLU A CA 1
ATOM 796 C C . GLU A 1 105 ? 30.651 2.022 -16.251 1.00 93.75 105 GLU A C 1
ATOM 798 O O . GLU A 1 105 ? 29.529 2.152 -16.735 1.00 93.75 105 GLU A O 1
ATOM 803 N N . GLU A 1 106 ? 31.003 0.923 -15.577 1.00 95.50 106 GLU A N 1
ATOM 804 C CA . GLU A 1 106 ? 30.076 -0.184 -15.356 1.00 95.50 106 GLU A CA 1
ATOM 805 C C . GLU A 1 106 ? 28.893 0.227 -14.460 1.00 95.50 106 GLU A C 1
ATOM 807 O O . GLU A 1 106 ? 27.767 -0.196 -14.721 1.00 95.50 106 GLU A O 1
ATOM 812 N N . VAL A 1 107 ? 29.116 1.076 -13.439 1.00 94.69 107 VAL A N 1
ATOM 813 C CA . VAL A 1 107 ? 28.029 1.644 -12.612 1.00 94.69 107 VAL A CA 1
ATOM 814 C C . VAL A 1 107 ? 27.044 2.402 -13.502 1.00 94.69 107 VAL A C 1
ATOM 816 O O . VAL A 1 107 ? 25.860 2.076 -13.494 1.00 94.69 107 VAL A O 1
ATOM 819 N N . ARG A 1 108 ? 27.529 3.349 -14.318 1.00 94.81 108 ARG A N 1
ATOM 820 C CA . ARG A 1 108 ? 26.683 4.163 -15.210 1.00 94.81 108 ARG A CA 1
ATOM 821 C C . ARG A 1 108 ? 25.928 3.320 -16.231 1.00 94.81 108 ARG A C 1
ATOM 823 O O . ARG A 1 108 ? 24.759 3.585 -16.491 1.00 94.81 108 ARG A O 1
ATOM 830 N N . ALA A 1 109 ? 26.573 2.297 -16.791 1.00 96.81 109 ALA A N 1
ATOM 831 C CA . ALA A 1 109 ? 25.926 1.391 -17.733 1.00 96.81 109 ALA A CA 1
ATOM 832 C C . ALA A 1 109 ? 24.764 0.622 -17.077 1.00 96.81 109 ALA A C 1
ATOM 834 O O . ALA A 1 109 ? 23.689 0.512 -17.669 1.00 96.81 109 ALA A O 1
ATOM 835 N N . ILE A 1 110 ? 24.948 0.128 -15.843 1.00 96.50 110 ILE A N 1
ATOM 836 C CA . ILE A 1 110 ? 23.867 -0.529 -15.091 1.00 96.50 110 ILE A CA 1
ATOM 837 C C . ILE A 1 110 ? 22.779 0.480 -14.699 1.00 96.50 110 ILE A C 1
ATOM 839 O O . ILE A 1 110 ? 21.602 0.149 -14.796 1.00 96.50 110 ILE A O 1
ATOM 843 N N . GLU A 1 111 ? 23.134 1.703 -14.298 1.00 95.62 111 GLU A N 1
ATOM 844 C CA . GLU A 1 111 ? 22.157 2.757 -13.991 1.00 95.62 111 GLU A CA 1
ATOM 845 C C . GLU A 1 111 ? 21.249 3.065 -15.179 1.00 95.62 111 GLU A C 1
ATOM 847 O O . GLU A 1 111 ? 20.032 3.051 -15.024 1.00 95.62 111 GLU A O 1
ATOM 852 N N . GLN A 1 112 ? 21.817 3.260 -16.371 1.00 95.69 112 GLN A N 1
ATOM 853 C CA . GLN A 1 112 ? 21.041 3.520 -17.586 1.00 95.69 112 GLN A CA 1
ATOM 854 C C . GLN A 1 112 ? 20.121 2.346 -17.950 1.00 95.69 112 GLN A C 1
ATOM 856 O O . GLN A 1 112 ? 18.976 2.556 -18.356 1.00 95.69 112 GLN A O 1
ATOM 861 N N . GLU A 1 113 ? 20.600 1.107 -17.792 1.00 96.31 113 GLU A N 1
ATOM 862 C CA . GLU A 1 113 ? 19.783 -0.092 -18.007 1.00 96.31 113 GLU A CA 1
ATOM 863 C C . GLU A 1 113 ? 18.620 -0.164 -17.004 1.00 96.31 113 GLU A C 1
ATOM 865 O O . GLU A 1 113 ? 17.486 -0.437 -17.401 1.00 96.31 113 GLU A O 1
ATOM 870 N N . LEU A 1 114 ? 18.870 0.136 -15.725 1.00 94.25 114 LEU A N 1
ATOM 871 C CA . LEU A 1 114 ? 17.836 0.172 -14.687 1.00 94.25 114 LEU A CA 1
ATOM 872 C C . LEU A 1 114 ? 16.818 1.283 -14.927 1.00 94.25 114 LEU A C 1
ATOM 874 O O . LEU A 1 114 ? 15.622 1.025 -14.839 1.00 94.25 114 LEU A O 1
ATOM 878 N N . ASP A 1 115 ? 17.261 2.491 -15.266 1.00 90.44 115 ASP A N 1
ATOM 879 C CA . ASP A 1 115 ? 16.363 3.618 -15.518 1.00 90.44 115 ASP A CA 1
ATOM 880 C C . ASP A 1 115 ? 15.448 3.325 -16.724 1.00 90.44 115 ASP A C 1
ATOM 882 O O . ASP A 1 115 ? 14.249 3.612 -16.682 1.00 90.44 115 ASP A O 1
ATOM 886 N N . LYS A 1 116 ? 15.964 2.647 -17.761 1.00 92.75 116 LYS A N 1
ATOM 887 C CA . LYS A 1 116 ? 15.144 2.152 -18.878 1.00 92.75 116 LYS A CA 1
ATOM 888 C C . LYS A 1 116 ? 14.090 1.141 -18.412 1.00 92.75 116 LYS A C 1
ATOM 890 O O . LYS A 1 116 ? 12.923 1.276 -18.773 1.00 92.75 116 LYS A O 1
ATOM 895 N N . LEU A 1 117 ? 14.475 0.161 -17.593 1.00 91.69 117 LEU A N 1
ATOM 896 C CA . LEU A 1 117 ? 13.551 -0.845 -17.051 1.00 91.69 117 LEU A CA 1
ATOM 897 C C . LEU A 1 117 ? 12.473 -0.225 -16.149 1.00 91.69 117 LEU A C 1
ATOM 899 O O . LEU A 1 117 ? 11.319 -0.652 -16.191 1.00 91.69 117 LEU A O 1
ATOM 903 N N . ILE A 1 118 ? 12.825 0.802 -15.370 1.00 86.50 118 ILE A N 1
ATOM 904 C CA . ILE A 1 118 ? 11.879 1.574 -14.549 1.00 86.50 118 ILE A CA 1
ATOM 905 C C . ILE A 1 118 ? 10.865 2.293 -15.448 1.00 86.50 118 ILE A C 1
ATOM 907 O O . ILE A 1 118 ? 9.663 2.256 -15.181 1.00 86.50 118 ILE A O 1
ATOM 911 N N . MET A 1 119 ? 11.316 2.914 -16.540 1.00 86.75 119 MET A N 1
ATOM 912 C CA . MET A 1 119 ? 10.417 3.577 -17.492 1.00 86.75 119 MET A CA 1
ATOM 913 C C . MET A 1 119 ? 9.489 2.580 -18.200 1.00 86.75 119 MET A C 1
ATOM 915 O O . MET A 1 119 ? 8.291 2.838 -18.320 1.00 86.75 119 MET A O 1
ATOM 919 N N . GLU A 1 120 ? 10.005 1.415 -18.603 1.00 88.69 120 GLU A N 1
ATOM 920 C CA . GLU A 1 120 ? 9.198 0.323 -19.166 1.00 88.69 120 GLU A CA 1
ATOM 921 C C . GLU A 1 120 ? 8.163 -0.198 -18.152 1.00 88.69 120 GLU A C 1
ATOM 923 O O . GLU A 1 120 ? 7.010 -0.442 -18.511 1.00 88.69 120 GLU A O 1
ATOM 928 N N . GLN A 1 121 ? 8.532 -0.298 -16.868 1.00 85.75 121 GLN A N 1
ATOM 929 C CA . GLN A 1 121 ? 7.607 -0.636 -15.782 1.00 85.75 121 GLN A CA 1
ATOM 930 C C . GLN A 1 121 ? 6.483 0.368 -15.632 1.00 85.75 121 GLN A C 1
ATOM 932 O O . GLN A 1 121 ? 5.316 -0.018 -15.573 1.00 85.75 121 GLN A O 1
ATOM 937 N N . LYS A 1 122 ? 6.836 1.652 -15.577 1.00 83.25 122 LYS A N 1
ATOM 938 C CA . LYS A 1 122 ? 5.866 2.733 -15.453 1.00 83.25 122 LYS A CA 1
ATOM 939 C C . LYS A 1 122 ? 4.863 2.689 -16.602 1.00 83.25 122 LYS A C 1
ATOM 941 O O . LYS A 1 122 ? 3.660 2.713 -16.354 1.00 83.25 122 LYS A O 1
ATOM 946 N N . LEU A 1 123 ? 5.358 2.538 -17.831 1.00 88.06 123 LEU A N 1
ATOM 947 C CA . LEU A 1 123 ? 4.516 2.403 -19.013 1.00 88.06 123 LEU A CA 1
ATOM 948 C C . LEU A 1 123 ? 3.557 1.213 -18.897 1.00 88.06 123 LEU A C 1
ATOM 950 O O . LEU A 1 123 ? 2.359 1.371 -19.119 1.00 88.06 123 LEU A O 1
ATOM 954 N N . GLN A 1 124 ? 4.058 0.028 -18.538 1.00 88.00 124 GLN A N 1
ATOM 955 C CA . GLN A 1 124 ? 3.216 -1.166 -18.459 1.00 88.00 124 GLN A CA 1
ATOM 956 C C . GLN A 1 124 ? 2.134 -1.044 -17.378 1.00 88.00 124 GLN A C 1
ATOM 958 O O . GLN A 1 124 ? 0.978 -1.372 -17.640 1.00 88.00 124 GLN A O 1
ATOM 963 N N . MET A 1 125 ? 2.472 -0.515 -16.197 1.00 80.81 125 MET A N 1
ATOM 964 C CA . MET A 1 125 ? 1.492 -0.287 -15.126 1.00 80.81 125 MET A CA 1
ATOM 965 C C . MET A 1 125 ? 0.371 0.655 -15.572 1.00 80.81 125 MET A C 1
ATOM 967 O O . MET A 1 125 ? -0.802 0.400 -15.302 1.00 80.81 125 MET A O 1
ATOM 971 N N . GLN A 1 126 ? 0.716 1.716 -16.299 1.00 83.12 126 GLN A N 1
ATOM 972 C CA . GLN A 1 126 ? -0.264 2.670 -16.806 1.00 83.12 126 GLN A CA 1
ATOM 973 C C . GLN A 1 126 ? -1.137 2.062 -17.910 1.00 83.12 126 GLN A C 1
ATOM 975 O O . GLN A 1 126 ? -2.355 2.245 -17.903 1.00 83.12 126 GLN A O 1
ATOM 980 N N . LYS A 1 127 ? -0.549 1.273 -18.822 1.00 90.56 127 LYS A N 1
ATOM 981 C CA . LYS A 1 127 ? -1.313 0.511 -19.823 1.00 90.56 127 LYS A CA 1
ATOM 982 C C . LYS A 1 127 ? -2.349 -0.391 -19.164 1.00 90.56 127 LYS A C 1
ATOM 984 O O . LYS A 1 127 ? -3.500 -0.419 -19.606 1.00 90.56 127 LYS A O 1
ATOM 989 N N . ASP A 1 128 ? -1.953 -1.114 -18.120 1.00 85.69 128 ASP A N 1
ATOM 990 C CA . ASP A 1 128 ? -2.839 -2.025 -17.396 1.00 85.69 128 ASP A CA 1
ATOM 991 C C . ASP A 1 128 ? -3.972 -1.254 -16.702 1.00 85.69 128 ASP A C 1
ATOM 993 O O . ASP A 1 128 ? -5.142 -1.617 -16.849 1.00 85.69 128 ASP A O 1
ATOM 997 N N . ALA A 1 129 ? -3.649 -0.144 -16.029 1.00 80.75 129 ALA A N 1
ATOM 998 C CA . ALA A 1 129 ? -4.626 0.704 -15.351 1.00 80.75 129 ALA A CA 1
ATOM 999 C C . ALA A 1 129 ? -5.674 1.278 -16.321 1.00 80.75 129 ALA A C 1
ATOM 1001 O O . ALA A 1 129 ? -6.879 1.084 -16.129 1.00 80.75 129 ALA A O 1
ATOM 1002 N N . VAL A 1 130 ? -5.235 1.921 -17.408 1.00 85.81 130 VAL A N 1
ATOM 1003 C CA . VAL A 1 130 ? -6.147 2.512 -18.401 1.00 85.81 130 VAL A CA 1
ATOM 1004 C C . VAL A 1 130 ? -6.943 1.422 -19.127 1.00 85.81 130 VAL A C 1
ATOM 1006 O O . VAL A 1 130 ? -8.143 1.586 -19.363 1.00 85.81 130 VAL A O 1
ATOM 1009 N N . SER A 1 131 ? -6.338 0.262 -19.406 1.00 90.94 131 SER A N 1
ATOM 1010 C CA . SER A 1 131 ? -7.057 -0.881 -19.985 1.00 90.94 131 SER A CA 1
ATOM 1011 C C . SER A 1 131 ? -8.200 -1.364 -19.091 1.00 90.94 131 SER A C 1
ATOM 1013 O O . SER A 1 131 ? -9.284 -1.671 -19.593 1.00 90.94 131 SER A O 1
ATOM 1015 N N . GLU A 1 132 ? -8.001 -1.425 -17.772 1.00 85.62 132 GLU A N 1
ATOM 1016 C CA . GLU A 1 132 ? -9.062 -1.809 -16.833 1.00 85.62 132 GLU A CA 1
ATOM 1017 C C . GLU A 1 132 ? -10.183 -0.766 -16.747 1.00 85.62 132 GLU A C 1
ATOM 1019 O O . GLU A 1 132 ? -11.362 -1.138 -16.691 1.00 85.62 132 GLU A O 1
ATOM 1024 N N . VAL A 1 133 ? -9.857 0.529 -16.828 1.00 85.12 133 VAL A N 1
ATOM 1025 C CA . VAL A 1 133 ? -10.865 1.599 -16.932 1.00 85.12 133 VAL A CA 1
ATOM 1026 C C . VAL A 1 133 ? -11.727 1.403 -18.182 1.00 85.12 133 VAL A C 1
ATOM 1028 O O . VAL A 1 133 ? -12.957 1.382 -18.096 1.00 85.12 133 VAL A O 1
ATOM 1031 N N . ILE A 1 134 ? -11.102 1.161 -19.335 1.00 88.81 134 ILE A N 1
ATOM 1032 C CA . ILE A 1 134 ? -11.806 0.968 -20.609 1.00 88.81 134 ILE A CA 1
ATOM 1033 C C . ILE A 1 134 ? -12.683 -0.284 -20.591 1.00 88.81 134 ILE A C 1
ATOM 1035 O O . ILE A 1 134 ? -13.853 -0.223 -20.979 1.00 88.81 134 ILE A O 1
ATOM 1039 N N . LYS A 1 135 ? -12.170 -1.412 -20.080 1.00 88.44 135 LYS A N 1
ATOM 1040 C CA . LYS A 1 135 ? -12.969 -2.638 -19.896 1.00 88.44 135 LYS A CA 1
ATOM 1041 C C . LYS A 1 135 ? -14.155 -2.397 -18.966 1.00 88.44 135 LYS A C 1
ATOM 1043 O O . LYS A 1 135 ? -15.228 -2.963 -19.175 1.00 88.44 135 LYS A O 1
ATOM 1048 N N . THR A 1 136 ? -13.976 -1.575 -17.934 1.00 84.69 136 THR A N 1
ATOM 1049 C CA . THR A 1 136 ? -15.048 -1.211 -17.002 1.00 84.69 136 THR A CA 1
ATOM 1050 C C . THR A 1 136 ? -16.118 -0.369 -17.693 1.00 84.69 136 THR A C 1
ATOM 1052 O O . THR A 1 136 ? -17.301 -0.673 -17.550 1.00 84.69 136 THR A O 1
ATOM 1055 N N . PHE A 1 137 ? -15.741 0.623 -18.502 1.00 87.06 137 PHE A N 1
ATOM 1056 C CA . PHE A 1 137 ? -16.702 1.420 -19.272 1.00 87.06 137 PHE A CA 1
ATOM 1057 C C . PHE A 1 137 ? -17.462 0.612 -20.314 1.00 87.06 137 PHE A C 1
ATOM 1059 O O . PHE A 1 137 ? -18.673 0.791 -20.441 1.00 87.06 137 PHE A O 1
ATOM 1066 N N . TYR A 1 138 ? -16.801 -0.333 -20.979 1.00 88.00 138 TYR A N 1
ATOM 1067 C CA . TYR A 1 138 ? -17.480 -1.285 -21.853 1.00 88.00 138 TYR A CA 1
ATOM 1068 C C . TYR A 1 138 ? -18.517 -2.124 -21.088 1.00 88.00 138 TYR A C 1
ATOM 1070 O O . TYR A 1 138 ? -19.679 -2.181 -21.483 1.00 88.00 138 TYR A O 1
ATOM 1078 N N . LYS A 1 139 ? -18.150 -2.705 -19.934 1.00 86.62 139 LYS A N 1
ATOM 1079 C CA . LYS A 1 139 ? -19.090 -3.467 -19.082 1.00 86.62 139 LYS A CA 1
ATOM 1080 C C . LYS A 1 139 ? -20.271 -2.626 -18.587 1.00 86.62 139 LYS A C 1
ATOM 1082 O O . LYS A 1 139 ? -21.348 -3.167 -18.365 1.00 86.62 139 LYS A O 1
ATOM 1087 N N . GLN A 1 140 ? -20.068 -1.323 -18.399 1.00 80.50 140 GLN A N 1
ATOM 1088 C CA . GLN A 1 140 ? -21.112 -0.372 -18.008 1.00 80.50 140 GLN A CA 1
ATOM 1089 C C . GLN A 1 140 ? -21.967 0.114 -19.191 1.00 80.50 140 GLN A C 1
ATOM 1091 O O . GLN A 1 140 ? -22.879 0.908 -18.979 1.00 80.50 140 GLN A O 1
ATOM 1096 N N . GLY A 1 141 ? -21.672 -0.317 -20.423 1.00 86.94 141 GLY A N 1
ATOM 1097 C CA . GLY A 1 141 ? -22.362 0.140 -21.631 1.00 86.94 141 GLY A CA 1
ATOM 1098 C C . GLY A 1 141 ? -22.049 1.588 -22.022 1.00 86.94 141 GLY A C 1
ATOM 1099 O O . GLY A 1 141 ? -22.777 2.165 -22.822 1.00 86.94 141 GLY A O 1
ATOM 1100 N N . LYS A 1 142 ? -20.990 2.188 -21.459 1.00 87.62 142 LYS A N 1
ATOM 1101 C CA . LYS A 1 142 ? -20.549 3.559 -21.778 1.00 87.62 142 LYS A CA 1
ATOM 1102 C C . LYS A 1 142 ? -19.666 3.637 -23.021 1.00 87.62 142 LYS A C 1
ATOM 1104 O O . LYS A 1 142 ? -19.488 4.716 -23.568 1.00 87.62 142 LYS A O 1
ATOM 1109 N N . LEU A 1 143 ? -19.093 2.505 -23.419 1.00 92.81 143 LEU A N 1
ATOM 1110 C CA . LEU A 1 143 ? -18.369 2.332 -24.671 1.00 92.81 143 LEU A CA 1
ATOM 1111 C C . LEU A 1 143 ? -19.024 1.192 -25.438 1.00 92.81 143 LEU A C 1
ATOM 1113 O O . LEU A 1 143 ? -19.383 0.169 -24.845 1.00 92.81 143 LEU A O 1
ATOM 1117 N N . SER A 1 144 ? -19.135 1.342 -26.753 1.00 95.75 144 SER A N 1
ATOM 1118 C CA . SER A 1 144 ? -19.413 0.203 -27.622 1.00 95.75 144 SER A CA 1
ATOM 1119 C C . SER A 1 144 ? -18.232 -0.777 -27.619 1.00 95.75 144 SER A C 1
ATOM 1121 O O . SER A 1 144 ? -17.114 -0.452 -27.204 1.00 95.75 144 SER A O 1
ATOM 1123 N N . LYS A 1 145 ? -18.471 -2.004 -28.095 1.00 95.69 145 LYS A N 1
ATOM 1124 C CA . LYS A 1 145 ? -17.412 -3.011 -28.222 1.00 95.69 145 LYS A CA 1
ATOM 1125 C C . LYS A 1 145 ? -16.287 -2.528 -29.144 1.00 95.69 145 LYS A C 1
ATOM 1127 O O . LYS A 1 145 ? -15.125 -2.616 -28.768 1.00 95.69 145 LYS A O 1
ATOM 1132 N N . ASP A 1 146 ? -16.641 -1.967 -30.298 1.00 97.25 146 ASP A N 1
ATOM 1133 C CA . ASP A 1 146 ? -15.672 -1.518 -31.301 1.00 97.25 146 ASP A CA 1
ATOM 1134 C C . ASP A 1 146 ? -14.806 -0.357 -30.785 1.00 97.25 146 ASP A C 1
ATOM 1136 O O . ASP A 1 146 ? -13.595 -0.335 -31.012 1.00 97.25 146 ASP A O 1
ATOM 1140 N N . GLU A 1 147 ? -15.394 0.590 -30.044 1.00 95.69 147 GLU A N 1
ATOM 1141 C CA . GLU A 1 147 ? -14.642 1.670 -29.389 1.00 95.69 147 GLU A CA 1
ATOM 1142 C C . GLU A 1 147 ? -13.690 1.124 -28.324 1.00 95.69 147 GLU A C 1
ATOM 1144 O O . GLU A 1 147 ? -12.519 1.506 -28.289 1.00 95.69 147 GLU A O 1
ATOM 1149 N N . SER A 1 148 ? -14.170 0.201 -27.483 1.00 95.44 148 SER A N 1
ATOM 1150 C CA . SER A 1 148 ? -13.350 -0.441 -26.454 1.00 95.44 148 SER A CA 1
ATOM 1151 C C . SER A 1 148 ? -12.170 -1.200 -27.067 1.00 95.44 148 SER A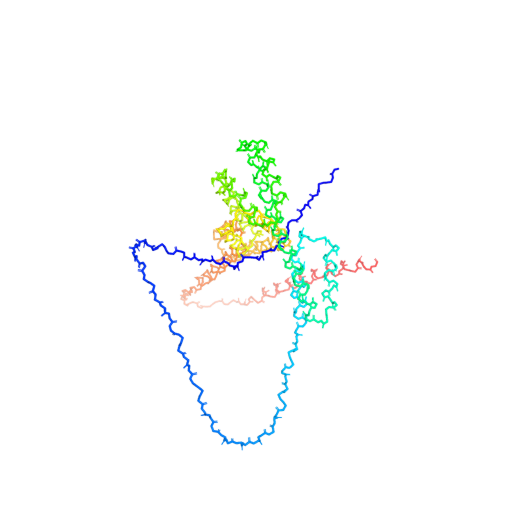 C 1
ATOM 1153 O O . SER A 1 148 ? -11.027 -0.958 -26.679 1.00 95.44 148 SER A O 1
ATOM 1155 N N . ASP A 1 149 ? -12.420 -2.044 -28.072 1.00 97.44 149 ASP A N 1
ATOM 1156 C CA . ASP A 1 149 ? -11.396 -2.836 -28.760 1.00 97.44 149 ASP A CA 1
ATOM 1157 C C . ASP A 1 149 ? -10.360 -1.927 -29.451 1.00 97.44 149 ASP A C 1
ATOM 1159 O O . ASP A 1 149 ? -9.153 -2.175 -29.362 1.00 97.44 149 ASP A O 1
ATOM 1163 N N . LYS A 1 150 ? -10.803 -0.827 -30.081 1.00 97.62 150 LYS A N 1
ATOM 1164 C CA . LYS A 1 150 ? -9.912 0.163 -30.708 1.00 97.62 150 LYS A CA 1
ATOM 1165 C C . LYS A 1 150 ? -8.993 0.835 -29.689 1.00 97.62 150 LYS A C 1
ATOM 1167 O O . LYS A 1 150 ? -7.799 0.985 -29.956 1.00 97.62 150 LYS A O 1
ATOM 1172 N N . LEU A 1 151 ? -9.525 1.256 -28.544 1.00 97.06 151 LEU A N 1
ATOM 1173 C CA . LEU A 1 151 ? -8.726 1.919 -27.515 1.00 97.06 151 LEU A CA 1
ATOM 1174 C C . LEU A 1 151 ? -7.767 0.939 -26.824 1.00 97.06 151 LEU A C 1
ATOM 1176 O O . LEU A 1 151 ? -6.596 1.266 -26.655 1.00 97.06 151 LEU A O 1
ATOM 1180 N N . LEU A 1 152 ? -8.218 -0.281 -26.504 1.00 97.25 152 LEU A N 1
ATOM 1181 C CA . LEU A 1 152 ? -7.360 -1.329 -25.933 1.00 97.25 152 LEU A CA 1
ATOM 1182 C C . LEU A 1 152 ? -6.205 -1.689 -26.871 1.00 97.25 152 LEU A C 1
ATOM 1184 O O . LEU A 1 152 ? -5.071 -1.853 -26.420 1.00 97.25 152 LEU A O 1
ATOM 1188 N N . LYS A 1 153 ? -6.466 -1.758 -28.182 1.00 97.81 153 LYS A N 1
ATOM 1189 C CA . LYS A 1 153 ? -5.416 -1.957 -29.184 1.00 97.81 153 LYS A CA 1
ATOM 1190 C C . LYS A 1 153 ? -4.402 -0.809 -29.178 1.00 97.81 153 LYS A C 1
ATOM 1192 O O . LYS A 1 153 ? -3.204 -1.074 -29.142 1.00 97.81 153 LYS A O 1
ATOM 1197 N N . ARG A 1 154 ? -4.863 0.448 -29.152 1.00 98.00 154 ARG A N 1
ATOM 1198 C CA . ARG A 1 154 ? -3.972 1.620 -29.077 1.00 98.00 154 ARG A CA 1
ATOM 1199 C C . ARG A 1 154 ? -3.098 1.593 -27.824 1.00 98.00 154 ARG A C 1
ATOM 1201 O O . ARG A 1 154 ? -1.904 1.821 -27.945 1.00 98.00 154 ARG A O 1
ATOM 1208 N N . ILE A 1 155 ? -3.657 1.241 -26.662 1.00 96.62 155 ILE A N 1
ATOM 1209 C CA . ILE A 1 155 ? -2.892 1.102 -25.408 1.00 96.62 155 ILE A CA 1
ATOM 1210 C C . ILE A 1 155 ? -1.832 0.007 -25.532 1.00 96.62 155 ILE A C 1
ATOM 1212 O O . ILE A 1 155 ? -0.688 0.201 -25.121 1.00 96.62 155 ILE A O 1
ATOM 1216 N N . ALA A 1 156 ? -2.184 -1.145 -26.110 1.00 96.19 156 ALA A N 1
ATOM 1217 C CA . ALA A 1 156 ? -1.227 -2.226 -26.326 1.00 96.19 156 ALA A CA 1
ATOM 1218 C C . ALA A 1 156 ? -0.051 -1.767 -27.210 1.00 96.19 156 ALA A C 1
ATOM 1220 O O . ALA A 1 156 ? 1.100 -2.086 -26.907 1.00 96.19 156 ALA A O 1
ATOM 1221 N N . GLU A 1 157 ? -0.335 -0.961 -28.236 1.00 97.50 157 GLU A N 1
ATOM 1222 C CA . GLU A 1 157 ? 0.636 -0.429 -29.199 1.00 97.50 157 GLU A CA 1
ATOM 1223 C C . GLU A 1 157 ? 1.429 0.798 -28.698 1.00 97.50 157 GLU A C 1
ATOM 1225 O O . GLU A 1 157 ? 2.475 1.099 -29.278 1.00 97.50 157 GLU A O 1
ATOM 1230 N N . SER A 1 158 ? 0.997 1.470 -27.620 1.00 97.25 158 SER A N 1
ATOM 1231 C CA . SER A 1 158 ? 1.686 2.646 -27.065 1.00 97.25 158 SER A CA 1
ATOM 1232 C C . SER A 1 158 ? 3.122 2.336 -26.633 1.00 97.25 158 SER A C 1
ATOM 1234 O O . SER A 1 158 ? 3.416 1.281 -26.066 1.00 97.25 158 SER A O 1
ATOM 1236 N N . LYS A 1 159 ? 4.034 3.273 -26.864 1.00 96.06 159 LYS A N 1
ATOM 1237 C CA . LYS A 1 159 ? 5.460 3.168 -26.529 1.00 96.06 159 LYS A CA 1
ATOM 1238 C C . LYS A 1 159 ? 5.876 4.122 -25.419 1.00 96.06 159 LYS A C 1
ATOM 1240 O O . LYS A 1 159 ? 6.974 3.964 -24.892 1.00 96.06 159 LYS A O 1
ATOM 1245 N N . THR A 1 160 ? 5.032 5.091 -25.073 1.00 93.06 160 THR A N 1
ATOM 1246 C CA . THR A 1 160 ? 5.324 6.071 -24.024 1.00 93.06 160 THR A CA 1
ATOM 1247 C C . THR A 1 160 ? 4.132 6.283 -23.094 1.00 93.06 160 THR A C 1
ATOM 1249 O O . THR A 1 160 ? 2.994 5.946 -23.423 1.00 93.06 160 THR A O 1
ATOM 1252 N N . VAL A 1 161 ? 4.423 6.816 -21.906 1.00 86.31 161 VAL A N 1
ATOM 1253 C CA . VAL A 1 161 ? 3.439 7.145 -20.860 1.00 86.31 161 VAL A CA 1
ATOM 1254 C C . VAL A 1 161 ? 2.460 8.196 -21.388 1.00 86.31 161 VAL A C 1
ATOM 1256 O O . VAL A 1 161 ? 1.252 8.059 -21.235 1.00 86.31 161 VAL A O 1
ATOM 1259 N N . GLU A 1 162 ? 2.970 9.189 -22.114 1.00 90.69 162 GLU A N 1
ATOM 1260 C CA . GLU A 1 162 ? 2.196 10.300 -22.668 1.00 90.69 162 GLU A CA 1
ATOM 1261 C C . GLU A 1 162 ? 1.162 9.827 -23.701 1.00 90.69 162 GLU A C 1
ATOM 1263 O O . GLU A 1 162 ? 0.054 10.360 -23.764 1.00 90.69 162 GLU A O 1
ATOM 1268 N N . GLU A 1 163 ? 1.491 8.806 -24.501 1.00 95.50 163 GLU A N 1
ATOM 1269 C CA . GLU A 1 163 ? 0.535 8.199 -25.434 1.00 95.50 163 GLU A CA 1
ATOM 1270 C C . GLU A 1 163 ? -0.603 7.487 -24.693 1.00 95.50 163 GLU A C 1
ATOM 1272 O O . GLU A 1 163 ? -1.756 7.554 -25.124 1.00 95.50 163 GLU A O 1
ATOM 1277 N N . VAL A 1 164 ? -0.295 6.821 -23.575 1.00 92.44 164 VAL A N 1
ATOM 1278 C CA . VAL A 1 164 ? -1.306 6.170 -22.730 1.00 92.44 164 VAL A CA 1
ATOM 1279 C C . VAL A 1 164 ? -2.177 7.218 -22.028 1.00 92.44 164 VAL A C 1
ATOM 1281 O O . VAL A 1 164 ? -3.400 7.072 -22.012 1.00 92.44 164 VAL A O 1
ATOM 1284 N N . ASP A 1 165 ? -1.582 8.307 -21.535 1.00 84.19 165 ASP A N 1
ATOM 1285 C CA . ASP A 1 165 ? -2.300 9.439 -20.934 1.00 84.19 165 ASP A CA 1
ATOM 1286 C C . ASP A 1 165 ? -3.249 10.119 -21.918 1.00 84.19 165 ASP A C 1
ATOM 1288 O O . ASP A 1 165 ? -4.387 10.437 -21.566 1.00 84.19 165 ASP A O 1
ATOM 1292 N N . ALA A 1 166 ? -2.828 10.299 -23.171 1.00 89.88 166 ALA A N 1
ATOM 1293 C CA . ALA A 1 166 ? -3.694 10.844 -24.210 1.00 89.88 166 ALA A CA 1
ATOM 1294 C C . ALA A 1 166 ? -4.935 9.960 -24.425 1.00 89.88 166 ALA A C 1
ATOM 1296 O O . ALA A 1 166 ? -6.054 10.471 -24.504 1.00 89.88 166 ALA A O 1
ATOM 1297 N N . ILE A 1 167 ? -4.756 8.632 -24.443 1.00 92.56 167 ILE A N 1
ATOM 1298 C CA . ILE A 1 167 ? -5.869 7.676 -24.557 1.00 92.56 167 ILE A CA 1
ATOM 1299 C C . ILE A 1 167 ? -6.773 7.736 -23.320 1.00 92.56 167 ILE A C 1
ATOM 1301 O O . ILE A 1 167 ? -7.997 7.697 -23.453 1.00 92.56 167 ILE A O 1
ATOM 1305 N N . TYR A 1 168 ? -6.204 7.858 -22.119 1.00 89.38 168 TYR A N 1
ATOM 1306 C CA . TYR A 1 168 ? -6.997 8.033 -20.904 1.00 89.38 168 TYR A CA 1
ATOM 1307 C C . TYR A 1 168 ? -7.813 9.329 -20.942 1.00 89.38 168 TYR A C 1
ATOM 1309 O O . TYR A 1 168 ? -9.002 9.308 -20.627 1.00 89.38 168 TYR A O 1
ATOM 1317 N N . GLY A 1 169 ? -7.221 10.436 -21.397 1.00 84.38 169 GLY A N 1
ATOM 1318 C CA . GLY A 1 169 ? -7.904 11.715 -21.589 1.00 84.38 169 GLY A CA 1
ATOM 1319 C C . GLY A 1 169 ? -9.166 11.587 -22.446 1.00 84.38 169 GLY A C 1
ATOM 1320 O O . GLY A 1 169 ? -10.215 12.108 -22.058 1.00 84.38 169 GLY A O 1
ATOM 1321 N N . GLU A 1 170 ? -9.106 10.807 -23.532 1.00 90.06 170 GLU A N 1
ATOM 1322 C CA . GLU A 1 170 ? -10.257 10.532 -24.407 1.00 90.06 170 GLU A CA 1
ATOM 1323 C C . GLU A 1 170 ? -11.423 9.860 -23.675 1.00 90.06 170 GLU A C 1
ATOM 1325 O O . GLU A 1 170 ? -12.570 10.152 -23.992 1.00 90.06 170 GLU A O 1
ATOM 1330 N N . VAL A 1 171 ? -11.170 9.001 -22.684 1.00 88.38 171 VAL A N 1
ATOM 1331 C CA . VAL A 1 171 ? -12.228 8.285 -21.940 1.00 88.38 171 VAL A CA 1
ATOM 1332 C C . VAL A 1 171 ? -12.512 8.865 -20.556 1.00 88.38 171 VAL A C 1
ATOM 1334 O O . VAL A 1 171 ? -13.503 8.498 -19.929 1.00 88.38 171 VAL A O 1
ATOM 1337 N N . SER A 1 172 ? -11.679 9.784 -20.071 1.00 81.75 172 SER A N 1
ATOM 1338 C CA . SER A 1 172 ? -11.757 10.342 -18.716 1.00 81.75 172 SER A CA 1
ATOM 1339 C C . SER A 1 172 ? -13.101 11.020 -18.424 1.00 81.75 172 SER A C 1
ATOM 1341 O O . SER A 1 172 ? -13.624 10.917 -17.317 1.00 81.75 172 SER A O 1
ATOM 1343 N N . HIS A 1 173 ? -13.726 11.629 -19.433 1.00 78.62 173 HIS A N 1
ATOM 1344 C CA . HIS A 1 173 ? -15.047 12.252 -19.318 1.00 78.62 173 HIS A CA 1
ATOM 1345 C C . HIS A 1 173 ? -16.183 11.243 -19.053 1.00 78.62 173 HIS A C 1
ATOM 1347 O O . HIS A 1 173 ? -17.258 11.625 -18.593 1.00 78.62 173 HIS A O 1
ATOM 1353 N N . LEU A 1 174 ? -15.954 9.951 -19.316 1.00 79.81 174 LEU A N 1
ATOM 1354 C CA . LEU A 1 174 ? -16.894 8.864 -19.021 1.00 79.81 174 LEU A CA 1
ATOM 1355 C C . LEU A 1 174 ? -16.770 8.361 -17.576 1.00 79.81 174 LEU A C 1
ATOM 1357 O O . LEU A 1 174 ? -17.622 7.587 -17.110 1.00 79.81 174 LEU A O 1
ATOM 1361 N N . VAL A 1 175 ? -15.731 8.784 -16.848 1.00 73.31 175 VAL A N 1
ATOM 1362 C CA . VAL A 1 175 ? -15.570 8.478 -15.427 1.00 73.31 175 VAL A CA 1
ATOM 1363 C C . VAL A 1 175 ? -16.711 9.151 -14.670 1.00 73.31 175 VAL A C 1
ATOM 1365 O O . VAL A 1 175 ? -16.895 10.360 -14.742 1.00 73.31 175 VAL A O 1
ATOM 1368 N N . ASN A 1 176 ? -17.504 8.365 -13.937 1.00 70.12 176 ASN A N 1
ATOM 1369 C CA . ASN A 1 176 ? -18.526 8.942 -13.070 1.00 70.12 176 ASN A CA 1
ATOM 1370 C C . ASN A 1 176 ? -17.819 9.527 -11.832 1.00 70.12 176 ASN A C 1
ATOM 1372 O O . ASN A 1 176 ? -17.306 8.733 -11.037 1.00 70.12 176 ASN A O 1
ATOM 1376 N N . PRO A 1 177 ? -17.800 10.859 -11.629 1.00 69.44 177 PRO A N 1
ATOM 1377 C CA . PRO A 1 177 ? -17.131 11.462 -10.479 1.00 69.44 177 PRO A CA 1
ATOM 1378 C C . PRO A 1 177 ? -17.695 10.936 -9.154 1.00 69.44 177 PRO A C 1
ATOM 1380 O O . PRO A 1 177 ? -16.940 10.725 -8.209 1.00 69.44 177 PRO A O 1
ATOM 1383 N N . ASN A 1 178 ? -18.988 10.597 -9.108 1.00 71.12 178 ASN A N 1
ATOM 1384 C CA . ASN A 1 178 ? -19.610 10.023 -7.915 1.00 71.12 178 ASN A CA 1
ATOM 1385 C C . ASN A 1 178 ? -19.055 8.629 -7.595 1.00 71.12 178 ASN A C 1
ATOM 1387 O O . ASN A 1 178 ? -18.837 8.315 -6.432 1.00 71.12 178 ASN A O 1
ATOM 1391 N N . ALA A 1 179 ? -18.743 7.813 -8.607 1.00 72.00 179 ALA A N 1
ATOM 1392 C CA . ALA A 1 179 ? -18.142 6.496 -8.384 1.00 72.00 179 ALA A CA 1
ATOM 1393 C C . ALA A 1 179 ? -16.707 6.601 -7.834 1.00 72.00 179 ALA A C 1
ATOM 1395 O O . ALA A 1 179 ? -16.284 5.748 -7.052 1.00 72.00 179 ALA A O 1
ATOM 1396 N N . LEU A 1 180 ? -15.965 7.652 -8.208 1.00 72.38 180 LEU A N 1
ATOM 1397 C CA . LEU A 1 180 ? -14.654 7.943 -7.623 1.00 72.38 180 LEU A CA 1
ATOM 1398 C C . LEU A 1 180 ? -14.783 8.370 -6.161 1.00 72.38 180 LEU A C 1
ATOM 1400 O O . LEU A 1 180 ? -14.070 7.845 -5.309 1.00 72.38 180 LEU A O 1
ATOM 1404 N N . ILE A 1 181 ? -15.718 9.276 -5.868 1.00 76.38 181 ILE A N 1
ATOM 1405 C CA . ILE A 1 181 ? -16.002 9.719 -4.499 1.00 76.38 181 ILE A CA 1
ATOM 1406 C C . ILE A 1 181 ? -16.381 8.512 -3.632 1.00 76.38 181 ILE A C 1
ATOM 1408 O O . ILE A 1 181 ? -15.751 8.283 -2.604 1.00 76.38 181 ILE A O 1
ATOM 1412 N N . GLU A 1 182 ? -17.302 7.664 -4.096 1.00 80.25 182 GLU A N 1
ATOM 1413 C CA . GLU A 1 182 ? -17.704 6.448 -3.382 1.00 80.25 182 GLU A CA 1
ATOM 1414 C C . GLU A 1 182 ? -16.533 5.484 -3.141 1.00 80.25 182 GLU A C 1
ATOM 1416 O O . GLU A 1 182 ? -16.440 4.876 -2.072 1.00 80.25 182 GLU A O 1
ATOM 1421 N N . ARG A 1 183 ? -15.632 5.306 -4.118 1.00 82.81 183 ARG A N 1
ATOM 1422 C CA . ARG A 1 183 ? -14.454 4.436 -3.958 1.00 82.81 183 ARG A CA 1
ATOM 1423 C C . ARG A 1 183 ? -13.491 4.995 -2.913 1.00 82.81 183 ARG A C 1
ATOM 1425 O O . ARG A 1 183 ? -13.056 4.246 -2.038 1.00 82.81 183 ARG A O 1
ATOM 1432 N N . LYS A 1 184 ? -13.210 6.300 -2.969 1.00 85.94 184 LYS A N 1
ATOM 1433 C CA . LYS A 1 184 ? -12.384 7.000 -1.976 1.00 85.94 184 LYS A CA 1
ATOM 1434 C C . LYS A 1 184 ? -12.970 6.847 -0.577 1.00 85.94 184 LYS A C 1
ATOM 1436 O O . LYS A 1 184 ? -12.269 6.449 0.350 1.00 85.94 184 LYS A O 1
ATOM 1441 N N . GLU A 1 185 ? -14.266 7.110 -0.430 1.00 88.94 185 GLU A N 1
ATOM 1442 C CA . GLU A 1 185 ? -14.978 6.998 0.843 1.00 88.94 185 GLU A CA 1
ATOM 1443 C C . GLU A 1 185 ? -14.963 5.567 1.389 1.00 88.94 185 GLU A C 1
ATOM 1445 O O . GLU A 1 185 ? -14.735 5.374 2.585 1.00 88.94 185 GLU A O 1
ATOM 1450 N N . LYS A 1 186 ? -15.138 4.552 0.530 1.00 92.25 186 LYS A N 1
ATOM 1451 C CA . LYS A 1 186 ? -15.026 3.137 0.921 1.00 92.25 186 LYS A CA 1
ATOM 1452 C C . LYS A 1 186 ? -13.636 2.801 1.452 1.00 92.25 186 LYS A C 1
ATOM 1454 O O . LYS A 1 186 ? -13.541 2.154 2.494 1.00 92.25 186 LYS A O 1
ATOM 1459 N N . LEU A 1 187 ? -12.577 3.259 0.786 1.00 93.88 187 LEU A N 1
ATOM 1460 C CA . LEU A 1 187 ? -11.205 3.011 1.230 1.00 93.88 187 LEU A CA 1
ATOM 1461 C C . LEU A 1 187 ? -10.890 3.742 2.544 1.00 93.88 187 LEU A C 1
ATOM 1463 O O . LEU A 1 187 ? -10.372 3.127 3.474 1.00 93.88 187 LEU A O 1
ATOM 1467 N N . ILE A 1 188 ? -11.286 5.014 2.674 1.00 94.31 188 ILE A N 1
ATOM 1468 C CA . ILE A 1 188 ? -11.172 5.775 3.933 1.00 94.31 188 ILE A CA 1
ATOM 1469 C C . ILE A 1 188 ? -11.904 5.051 5.065 1.00 94.31 188 ILE A C 1
ATOM 1471 O O . ILE A 1 188 ? -11.364 4.901 6.163 1.00 94.31 188 ILE A O 1
ATOM 1475 N N . LYS A 1 189 ? -13.129 4.578 4.806 1.00 96.31 189 LYS A N 1
ATOM 1476 C CA . LYS A 1 189 ? -13.922 3.827 5.781 1.00 96.31 189 LYS A CA 1
ATOM 1477 C C . LYS A 1 189 ? -13.219 2.532 6.191 1.00 96.31 189 LYS A C 1
ATOM 1479 O O . LYS A 1 189 ? -13.126 2.275 7.388 1.00 96.31 189 LYS A O 1
ATOM 1484 N N . LYS A 1 190 ? -12.682 1.765 5.233 1.00 95.12 190 LYS A N 1
ATOM 1485 C CA . LYS A 1 190 ? -11.905 0.539 5.489 1.00 95.12 190 LYS A CA 1
ATOM 1486 C C . LYS A 1 190 ? -10.696 0.823 6.383 1.00 95.12 190 LYS A C 1
ATOM 1488 O O . LYS A 1 190 ? -10.515 0.136 7.382 1.00 95.12 190 LYS A O 1
ATOM 1493 N N . ILE A 1 191 ? -9.903 1.852 6.070 1.00 95.69 191 ILE A N 1
ATOM 1494 C CA . ILE A 1 191 ? -8.716 2.220 6.862 1.00 95.69 191 ILE A CA 1
ATOM 1495 C C . ILE A 1 191 ? -9.113 2.579 8.300 1.00 95.69 191 ILE A C 1
ATOM 1497 O O . ILE A 1 191 ? -8.553 2.019 9.240 1.00 95.69 191 ILE A O 1
ATOM 1501 N N . LYS A 1 192 ? -10.123 3.442 8.482 1.00 90.94 192 LYS A N 1
ATOM 1502 C CA . LYS A 1 192 ? -10.621 3.819 9.816 1.00 90.94 192 LYS A CA 1
ATOM 1503 C C . LYS A 1 192 ? -11.142 2.618 10.601 1.00 90.94 192 LYS A C 1
ATOM 1505 O O . LYS A 1 192 ? -10.861 2.493 11.786 1.00 90.94 192 LYS A O 1
ATOM 1510 N N . GLU A 1 193 ? -11.869 1.714 9.951 1.00 89.00 193 GLU A N 1
ATOM 1511 C CA . GLU A 1 193 ? -12.356 0.494 10.594 1.00 89.00 193 GLU A CA 1
ATOM 1512 C C . GLU A 1 193 ? -11.203 -0.416 11.047 1.00 89.00 193 GLU A C 1
ATOM 1514 O O . GLU A 1 193 ? -11.258 -0.981 12.135 1.00 89.00 193 GLU A O 1
ATOM 1519 N N . LEU A 1 194 ? -10.127 -0.522 10.266 1.00 89.38 194 LEU A N 1
ATOM 1520 C CA . LEU A 1 194 ? -8.946 -1.304 10.638 1.00 89.38 194 LEU A CA 1
ATOM 1521 C C . LEU A 1 194 ? -8.148 -0.670 11.787 1.00 89.38 194 LEU A C 1
ATOM 1523 O O . LEU A 1 194 ? -7.653 -1.405 12.644 1.00 89.38 194 LEU A O 1
ATOM 1527 N N . MET A 1 195 ? -8.071 0.664 11.850 1.00 86.88 195 MET A N 1
ATOM 1528 C CA . MET A 1 195 ? -7.537 1.385 13.018 1.00 86.88 195 MET A CA 1
ATOM 1529 C C . MET A 1 195 ? -8.378 1.086 14.266 1.00 86.88 195 MET A C 1
ATOM 1531 O O . MET A 1 195 ? -7.847 0.683 15.296 1.00 86.88 195 MET A O 1
ATOM 1535 N N . ASN A 1 196 ? -9.702 1.170 14.131 1.00 79.31 196 ASN A N 1
ATOM 1536 C CA . ASN A 1 196 ? -10.675 0.858 15.180 1.00 79.31 196 ASN A CA 1
ATOM 1537 C C . ASN A 1 196 ? -10.674 -0.625 15.605 1.00 79.31 196 ASN A C 1
ATOM 1539 O O . ASN A 1 196 ? -11.197 -0.990 16.651 1.00 79.31 196 ASN A O 1
ATOM 1543 N N . GLN A 1 197 ? -10.123 -1.523 14.796 1.00 78.56 197 GLN A N 1
ATOM 1544 C CA . GLN A 1 197 ? -9.960 -2.933 15.159 1.00 78.56 197 GLN A CA 1
ATOM 1545 C C . GLN A 1 197 ? -8.591 -3.217 15.797 1.00 78.56 197 GLN A C 1
ATOM 1547 O O . GLN A 1 197 ? -8.275 -4.381 16.050 1.00 78.56 197 GLN A O 1
ATOM 1552 N N . GLY A 1 198 ? -7.747 -2.196 15.989 1.00 73.69 198 GLY A N 1
ATOM 1553 C CA . GLY A 1 198 ? -6.363 -2.352 16.441 1.00 73.69 198 GLY A CA 1
ATOM 1554 C C . GLY A 1 198 ? -5.476 -3.109 15.444 1.00 73.69 198 GLY A C 1
ATOM 1555 O O . GLY A 1 198 ? -4.405 -3.593 15.808 1.00 73.69 198 GLY A O 1
ATOM 1556 N N . LYS A 1 199 ? -5.922 -3.254 14.188 1.00 83.12 199 LYS A N 1
ATOM 1557 C CA . LYS A 1 199 ? -5.179 -3.939 13.114 1.00 83.12 199 LYS A CA 1
ATOM 1558 C C . LYS A 1 199 ? -4.186 -3.019 12.414 1.00 83.12 199 LYS A C 1
ATOM 1560 O O . LYS A 1 199 ? -3.271 -3.502 11.752 1.00 83.12 199 LYS A O 1
ATOM 1565 N N . LEU A 1 200 ? -4.361 -1.711 12.565 1.00 84.69 200 LEU A N 1
ATOM 1566 C CA . LEU A 1 200 ? -3.402 -0.678 12.195 1.00 84.69 200 LEU A CA 1
ATOM 1567 C C . LEU A 1 200 ? -3.143 0.197 13.418 1.00 84.69 200 LEU A C 1
ATOM 1569 O O . LEU A 1 200 ? -4.073 0.484 14.173 1.00 84.69 200 LEU A O 1
ATOM 1573 N N . THR A 1 201 ? -1.899 0.640 13.598 1.00 83.25 201 THR A N 1
ATOM 1574 C CA . THR A 1 201 ? -1.620 1.720 14.552 1.00 83.25 201 THR A CA 1
ATOM 1575 C C . THR A 1 201 ? -2.190 3.036 14.031 1.00 83.25 201 THR A C 1
ATOM 1577 O O . THR A 1 201 ? -2.470 3.178 12.834 1.00 83.25 201 THR A O 1
ATOM 1580 N N . LYS A 1 202 ? -2.327 4.025 14.919 1.00 83.56 202 LYS A N 1
ATOM 1581 C CA . LYS A 1 202 ? -2.772 5.361 14.523 1.00 83.56 202 LYS A CA 1
ATOM 1582 C C . LYS A 1 202 ? -1.871 5.959 13.438 1.00 83.56 202 LYS A C 1
ATOM 1584 O O . LYS A 1 202 ? -2.374 6.360 12.396 1.00 83.56 202 LYS A O 1
ATOM 1589 N N . ASP A 1 203 ? -0.555 5.910 13.634 1.00 84.00 203 ASP A N 1
ATOM 1590 C CA . ASP A 1 203 ? 0.416 6.460 12.680 1.00 84.00 203 ASP A CA 1
ATOM 1591 C C . ASP A 1 203 ? 0.350 5.772 11.307 1.00 84.00 203 ASP A C 1
ATOM 1593 O O . ASP A 1 203 ? 0.427 6.434 10.272 1.00 84.00 203 ASP A O 1
ATOM 1597 N N . GLN A 1 204 ? 0.165 4.446 11.280 1.00 89.06 204 GLN A N 1
ATOM 1598 C CA . GLN A 1 204 ? -0.011 3.694 10.032 1.00 89.06 204 GLN A CA 1
ATOM 1599 C C . GLN A 1 204 ? -1.305 4.098 9.319 1.00 89.06 204 GLN A C 1
ATOM 1601 O O . GLN A 1 204 ? -1.299 4.355 8.114 1.00 89.06 204 GLN A O 1
ATOM 1606 N N . GLY A 1 205 ? -2.411 4.163 10.062 1.00 92.19 205 GLY A N 1
ATOM 1607 C CA . GLY A 1 205 ? -3.705 4.573 9.532 1.00 92.19 205 GLY A CA 1
ATOM 1608 C C . GLY A 1 205 ? -3.685 5.996 8.978 1.00 92.19 205 GLY A C 1
ATOM 1609 O O . GLY A 1 205 ? -4.086 6.209 7.835 1.00 92.19 205 GLY A O 1
ATOM 1610 N N . ASP A 1 206 ? -3.139 6.947 9.737 1.00 89.94 206 ASP A N 1
ATOM 1611 C CA . ASP A 1 206 ? -3.016 8.353 9.338 1.00 89.94 206 ASP A CA 1
ATOM 1612 C C . ASP A 1 206 ? -2.126 8.506 8.089 1.00 89.94 206 ASP A C 1
ATOM 1614 O O . ASP A 1 206 ? -2.455 9.274 7.179 1.00 89.94 206 ASP A O 1
ATOM 1618 N N . ALA A 1 207 ? -1.043 7.725 7.978 1.00 90.56 207 ALA A N 1
ATOM 1619 C CA . ALA A 1 207 ? -0.194 7.705 6.786 1.00 90.56 207 ALA A CA 1
ATOM 1620 C C . ALA A 1 207 ? -0.945 7.216 5.535 1.00 90.56 207 ALA A C 1
ATOM 1622 O O . ALA A 1 207 ? -0.813 7.818 4.464 1.00 90.56 207 ALA A O 1
ATOM 1623 N N . PHE A 1 208 ? -1.758 6.159 5.653 1.00 94.94 208 PHE A N 1
ATOM 1624 C CA . PHE A 1 208 ? -2.591 5.692 4.543 1.00 94.94 208 PHE A CA 1
ATOM 1625 C C . PHE A 1 208 ? -3.687 6.699 4.187 1.00 94.94 208 PHE A C 1
ATOM 1627 O O . PHE A 1 208 ? -3.858 7.002 3.008 1.00 94.94 208 PHE A O 1
ATOM 1634 N N . LEU A 1 209 ? -4.385 7.271 5.174 1.00 94.38 209 LEU A N 1
ATOM 1635 C CA . LEU A 1 209 ? -5.426 8.279 4.938 1.00 94.38 209 LEU A CA 1
ATOM 1636 C C . LEU A 1 209 ? -4.876 9.490 4.181 1.00 94.38 209 LEU A C 1
ATOM 1638 O O . LEU A 1 209 ? -5.462 9.897 3.178 1.00 94.38 209 LEU A O 1
ATOM 1642 N N . LYS A 1 210 ? -3.706 9.998 4.582 1.00 91.31 210 LYS A N 1
ATOM 1643 C CA . LYS A 1 210 ? -3.041 11.110 3.892 1.00 91.31 210 LYS A CA 1
ATOM 1644 C C . LYS A 1 210 ? -2.731 10.782 2.428 1.00 91.31 210 LYS A C 1
ATOM 1646 O O . LYS A 1 210 ? -2.893 11.637 1.560 1.00 91.31 210 LYS A O 1
ATOM 1651 N N . ARG A 1 211 ? -2.319 9.543 2.135 1.00 89.94 211 ARG A N 1
ATOM 1652 C CA . ARG A 1 211 ? -2.088 9.078 0.757 1.00 89.94 211 ARG A CA 1
ATOM 1653 C C . ARG A 1 211 ? -3.383 8.951 -0.039 1.00 89.94 211 ARG A C 1
ATOM 1655 O O . ARG A 1 211 ? -3.395 9.326 -1.199 1.00 89.94 211 ARG A O 1
ATOM 1662 N N . VAL A 1 212 ? -4.486 8.505 0.563 1.00 89.81 212 VAL A N 1
ATOM 1663 C CA . VAL A 1 212 ? -5.797 8.474 -0.119 1.00 89.81 212 VAL A CA 1
ATOM 1664 C C . VAL A 1 212 ? -6.310 9.887 -0.411 1.00 89.81 212 VAL A C 1
ATOM 1666 O O . VAL A 1 212 ? -6.957 10.126 -1.431 1.00 89.81 212 VAL A O 1
ATOM 1669 N N . GLU A 1 213 ? -6.042 10.840 0.481 1.00 85.62 213 GLU A N 1
ATOM 1670 C CA . GLU A 1 213 ? -6.446 12.233 0.303 1.00 85.62 213 GLU A CA 1
ATOM 1671 C C . GLU A 1 213 ? -5.659 12.948 -0.796 1.00 85.62 213 GLU A C 1
ATOM 1673 O O . GLU A 1 213 ? -6.273 13.694 -1.561 1.00 85.62 213 GLU A O 1
ATOM 1678 N N . ALA A 1 214 ? -4.349 12.696 -0.880 1.00 79.12 214 ALA A N 1
ATOM 1679 C CA . ALA A 1 214 ? -3.439 13.323 -1.839 1.00 79.12 214 ALA A CA 1
ATOM 1680 C C . ALA A 1 214 ? -3.287 12.562 -3.170 1.00 79.12 214 ALA A C 1
ATOM 1682 O O . ALA A 1 214 ? -2.879 13.161 -4.163 1.00 79.12 214 ALA A O 1
ATOM 1683 N N . GLY A 1 215 ? -3.566 11.259 -3.180 1.00 71.12 215 GLY A N 1
ATOM 1684 C CA . GLY A 1 215 ? -3.249 10.359 -4.285 1.00 71.12 215 GLY A CA 1
ATOM 1685 C C . GLY A 1 215 ? -4.254 10.386 -5.432 1.00 71.12 215 GLY A C 1
ATOM 1686 O O . GLY A 1 215 ? -5.441 10.682 -5.256 1.00 71.12 215 GLY A O 1
ATOM 1687 N N . LEU A 1 216 ? -3.762 10.023 -6.615 1.00 68.19 216 LEU A N 1
ATOM 1688 C CA . LEU A 1 216 ? -4.571 9.799 -7.813 1.00 68.19 216 LEU A CA 1
ATOM 1689 C C . LEU A 1 216 ? -5.348 8.476 -7.704 1.00 68.19 216 LEU A C 1
ATOM 1691 O O . LEU A 1 216 ? -5.003 7.597 -6.917 1.00 68.19 216 LEU A O 1
ATOM 1695 N N . LEU A 1 217 ? -6.390 8.313 -8.526 1.00 65.94 217 LEU A N 1
ATOM 1696 C CA . LEU A 1 217 ? -7.242 7.113 -8.548 1.00 65.94 217 LEU A CA 1
ATOM 1697 C C . LEU A 1 217 ? -6.440 5.804 -8.649 1.00 65.94 217 LEU A C 1
ATOM 1699 O O . LEU A 1 217 ? -6.800 4.803 -8.034 1.00 65.94 217 LEU A O 1
ATOM 1703 N N . GLU A 1 218 ? -5.358 5.831 -9.423 1.00 64.56 218 GLU A N 1
ATOM 1704 C CA . GLU A 1 218 ? -4.455 4.704 -9.676 1.00 64.56 218 GLU A CA 1
ATOM 1705 C C . GLU A 1 218 ? -3.702 4.252 -8.415 1.00 64.56 218 GLU A C 1
ATOM 1707 O O . GLU A 1 218 ? -3.352 3.079 -8.283 1.00 64.56 218 GLU A O 1
ATOM 1712 N N . GLU A 1 219 ? -3.499 5.154 -7.452 1.00 73.50 219 GLU A N 1
ATOM 1713 C CA . GLU A 1 219 ? -2.829 4.846 -6.189 1.00 73.50 219 GLU A CA 1
ATOM 1714 C C . GLU A 1 219 ? -3.775 4.198 -5.175 1.00 73.50 219 GLU A C 1
ATOM 1716 O O . GLU A 1 219 ? -3.315 3.503 -4.273 1.00 73.50 219 GLU A O 1
ATOM 1721 N N . TRP A 1 220 ? -5.095 4.378 -5.299 1.00 84.62 220 TRP A N 1
ATOM 1722 C CA . TRP A 1 220 ? -6.044 3.869 -4.300 1.00 84.62 220 TRP A CA 1
ATOM 1723 C C . TRP A 1 220 ? -6.070 2.341 -4.241 1.00 84.62 220 TRP A C 1
ATOM 1725 O O . TRP A 1 220 ? -6.140 1.783 -3.148 1.00 84.62 220 TRP A O 1
ATOM 1735 N N . ASP A 1 221 ? -5.935 1.665 -5.383 1.00 80.81 221 ASP A N 1
ATOM 1736 C CA . ASP A 1 221 ? -5.840 0.200 -5.421 1.00 80.81 221 ASP A CA 1
ATOM 1737 C C . ASP A 1 221 ? -4.555 -0.311 -4.782 1.00 80.81 221 ASP A C 1
ATOM 1739 O O . ASP A 1 221 ? -4.548 -1.330 -4.090 1.00 80.81 221 ASP A O 1
ATOM 1743 N N . GLN A 1 222 ? -3.466 0.431 -4.956 1.00 78.94 222 GLN A N 1
ATOM 1744 C CA . GLN A 1 222 ? -2.193 0.105 -4.328 1.00 78.94 222 GLN A CA 1
ATOM 1745 C C . GLN A 1 222 ? -2.257 0.323 -2.819 1.00 78.94 222 GLN A C 1
ATOM 1747 O O . GLN A 1 222 ? -1.853 -0.553 -2.057 1.00 78.94 222 GLN A O 1
ATOM 1752 N N . ILE A 1 223 ? -2.824 1.451 -2.383 1.00 87.00 223 ILE A N 1
ATOM 1753 C CA . ILE A 1 223 ? -3.045 1.746 -0.966 1.00 87.00 223 ILE A CA 1
ATOM 1754 C C . ILE A 1 223 ? -3.908 0.654 -0.336 1.00 87.00 223 ILE A C 1
ATOM 1756 O O . ILE A 1 223 ? -3.582 0.182 0.749 1.00 87.00 223 ILE A O 1
ATOM 1760 N N . GLU A 1 224 ? -4.972 0.205 -1.006 1.00 90.44 224 GLU A N 1
ATOM 1761 C CA . GLU A 1 224 ? -5.823 -0.861 -0.481 1.00 90.44 224 GLU A CA 1
ATOM 1762 C C . GLU A 1 224 ? -5.055 -2.176 -0.274 1.00 90.44 224 GLU A C 1
ATOM 1764 O O . GLU A 1 224 ? -5.185 -2.806 0.780 1.00 90.44 224 GLU A O 1
ATOM 1769 N N . VAL A 1 225 ? -4.220 -2.572 -1.238 1.00 86.38 225 VAL A N 1
ATOM 1770 C CA . VAL A 1 225 ? -3.373 -3.766 -1.108 1.00 86.38 225 VAL A CA 1
ATOM 1771 C C . VAL A 1 225 ? -2.346 -3.609 0.013 1.00 86.38 225 VAL A C 1
ATOM 1773 O O . VAL A 1 225 ? -2.124 -4.545 0.784 1.00 86.38 225 VAL A O 1
ATOM 1776 N N . GLU A 1 226 ? -1.694 -2.451 0.106 1.00 89.56 226 GLU A N 1
ATOM 1777 C CA . GLU A 1 226 ? -0.700 -2.178 1.145 1.00 89.56 226 GLU A CA 1
ATOM 1778 C C . GLU A 1 226 ? -1.322 -2.188 2.539 1.00 89.56 226 GLU A C 1
ATOM 1780 O O . GLU A 1 226 ? -0.729 -2.747 3.461 1.00 89.56 226 GLU A O 1
ATOM 1785 N N . VAL A 1 227 ? -2.536 -1.653 2.678 1.00 92.94 227 VAL A N 1
ATOM 1786 C CA . VAL A 1 227 ? -3.342 -1.753 3.897 1.00 92.94 227 VAL A CA 1
ATOM 1787 C C . VAL A 1 227 ? -3.572 -3.222 4.255 1.00 92.94 227 VAL A C 1
ATOM 1789 O O . VAL A 1 227 ? -3.280 -3.625 5.380 1.00 92.94 227 VAL A O 1
ATOM 1792 N N . ASP A 1 228 ? -4.022 -4.050 3.309 1.00 90.25 228 ASP A N 1
ATOM 1793 C CA . ASP A 1 228 ? -4.279 -5.474 3.565 1.00 90.25 228 ASP A CA 1
ATOM 1794 C C . ASP A 1 228 ? -3.002 -6.249 3.922 1.00 90.25 228 ASP A C 1
ATOM 1796 O O . ASP A 1 228 ? -3.032 -7.160 4.756 1.00 90.25 228 ASP A O 1
ATOM 1800 N N . LYS A 1 229 ? -1.867 -5.895 3.312 1.00 88.12 229 LYS A N 1
ATOM 1801 C CA . LYS A 1 229 ? -0.561 -6.461 3.658 1.00 88.12 229 LYS A CA 1
ATOM 1802 C C . LYS A 1 229 ? -0.145 -6.050 5.070 1.00 88.12 229 LYS A C 1
ATOM 1804 O O . LYS A 1 229 ? 0.184 -6.919 5.871 1.00 88.12 229 LYS A O 1
ATOM 1809 N N . GLN A 1 230 ? -0.219 -4.759 5.389 1.00 88.56 230 GLN A N 1
ATOM 1810 C CA . GLN A 1 230 ? 0.156 -4.240 6.702 1.00 88.56 230 GLN A CA 1
ATOM 1811 C C . GLN A 1 230 ? -0.700 -4.861 7.808 1.00 88.56 230 GLN A C 1
ATOM 1813 O O . GLN A 1 230 ? -0.177 -5.223 8.856 1.00 88.56 230 GLN A O 1
ATOM 1818 N N . VAL A 1 231 ? -1.998 -5.053 7.559 1.00 87.44 231 VAL A N 1
ATOM 1819 C CA . VAL A 1 231 ? -2.896 -5.764 8.477 1.00 87.44 231 VAL A CA 1
ATOM 1820 C C . VAL A 1 231 ? -2.424 -7.194 8.728 1.00 87.44 231 VAL A C 1
ATOM 1822 O O . VAL A 1 231 ? -2.404 -7.611 9.880 1.00 87.44 231 VAL A O 1
ATOM 1825 N N . LYS A 1 232 ? -2.018 -7.942 7.693 1.00 85.50 232 LYS A N 1
ATOM 1826 C CA . LYS A 1 232 ? -1.496 -9.312 7.859 1.00 85.50 232 LYS A CA 1
ATOM 1827 C C . LYS A 1 232 ? -0.192 -9.340 8.652 1.00 85.50 232 LYS A C 1
ATOM 1829 O O . LYS A 1 232 ? -0.037 -10.183 9.531 1.00 85.50 232 LYS A O 1
ATOM 1834 N N . ASP A 1 233 ? 0.714 -8.407 8.370 1.00 82.12 233 ASP A N 1
ATOM 1835 C CA . ASP A 1 233 ? 1.990 -8.288 9.085 1.00 82.12 233 ASP A CA 1
ATOM 1836 C C . ASP A 1 233 ? 1.750 -7.933 10.571 1.00 82.12 233 ASP A C 1
ATOM 1838 O O . ASP A 1 233 ? 2.399 -8.466 11.477 1.00 82.12 233 ASP A O 1
ATOM 1842 N N . ASN A 1 234 ? 0.740 -7.098 10.830 1.00 80.38 234 ASN A N 1
ATOM 1843 C CA . ASN A 1 234 ? 0.303 -6.699 12.164 1.00 80.38 234 ASN A CA 1
ATOM 1844 C C . ASN A 1 234 ? -0.513 -7.783 12.892 1.00 80.38 234 ASN A C 1
ATOM 1846 O O . ASN A 1 234 ? -0.518 -7.815 14.122 1.00 80.38 234 ASN A O 1
ATOM 1850 N N . GLU A 1 235 ? -1.209 -8.678 12.189 1.00 73.31 235 GLU A N 1
ATOM 1851 C CA . GLU A 1 235 ? -2.050 -9.721 12.797 1.00 73.31 235 GLU A CA 1
ATOM 1852 C C . GLU A 1 235 ? -1.222 -10.670 13.681 1.00 73.31 235 GLU A C 1
ATOM 1854 O O . GLU A 1 235 ? -1.694 -11.131 14.721 1.00 73.31 235 GLU A O 1
ATOM 1859 N N . ALA A 1 236 ? 0.051 -10.874 13.328 1.00 65.06 236 ALA A N 1
ATOM 1860 C CA . ALA A 1 236 ? 0.998 -11.653 14.119 1.00 65.06 236 ALA A CA 1
ATOM 1861 C C . ALA A 1 236 ? 1.509 -10.928 15.382 1.00 65.06 236 ALA A C 1
ATOM 1863 O O . ALA A 1 236 ? 1.936 -11.588 16.328 1.00 65.06 236 ALA A O 1
ATOM 1864 N N . THR A 1 237 ? 1.484 -9.592 15.419 1.00 67.38 237 THR A N 1
ATOM 1865 C CA . THR A 1 237 ? 2.176 -8.784 16.443 1.00 67.38 237 THR A CA 1
ATOM 1866 C C . THR A 1 237 ? 1.233 -7.897 17.258 1.00 67.38 237 THR A C 1
ATOM 1868 O O . THR A 1 237 ? 1.240 -7.968 18.484 1.00 67.38 237 THR A O 1
ATOM 1871 N N . LEU A 1 238 ? 0.372 -7.104 16.622 1.00 68.00 238 LEU A N 1
ATOM 1872 C CA . LEU A 1 238 ? -0.483 -6.119 17.295 1.00 68.00 238 LEU A CA 1
ATOM 1873 C C . LEU A 1 238 ? -1.750 -6.718 17.910 1.00 68.00 238 LEU A C 1
ATOM 1875 O O . LEU A 1 238 ? -2.119 -6.329 19.015 1.00 68.00 238 LEU A O 1
ATOM 1879 N N . VAL A 1 239 ? -2.391 -7.701 17.267 1.00 67.25 239 VAL A N 1
ATOM 1880 C CA . VAL A 1 239 ? -3.619 -8.319 17.816 1.00 67.25 239 VAL A CA 1
ATOM 1881 C C . VAL A 1 239 ? -3.327 -9.055 19.128 1.00 67.25 239 VAL A C 1
ATOM 1883 O O . VAL A 1 239 ? -4.131 -9.013 20.062 1.00 67.25 239 VAL A O 1
ATOM 1886 N N . GLY A 1 240 ? -2.163 -9.707 19.219 1.00 72.50 240 GLY A N 1
ATOM 1887 C CA . GLY A 1 240 ? -1.687 -10.332 20.454 1.00 72.50 240 GLY A CA 1
ATOM 1888 C C . GLY A 1 240 ? -1.429 -9.299 21.551 1.00 72.50 240 GLY A C 1
ATOM 1889 O O . GLY A 1 240 ? -1.957 -9.437 22.654 1.00 72.50 240 GLY A O 1
ATOM 1890 N N . VAL A 1 241 ? -0.696 -8.231 21.223 1.00 79.19 241 VAL A N 1
ATOM 1891 C CA . VAL A 1 241 ? -0.361 -7.151 22.164 1.00 79.19 241 VAL A CA 1
ATOM 1892 C C . VAL A 1 241 ? -1.613 -6.432 22.669 1.00 79.19 241 VAL A C 1
ATOM 1894 O O . VAL A 1 241 ? -1.739 -6.211 23.872 1.00 79.19 241 VAL A O 1
ATOM 1897 N N . PHE A 1 242 ? -2.571 -6.117 21.793 1.00 82.75 242 PHE A N 1
ATOM 1898 C CA . PHE A 1 242 ? -3.828 -5.482 22.190 1.00 82.75 242 PHE A CA 1
ATOM 1899 C C . PHE A 1 242 ? -4.629 -6.374 23.143 1.00 82.75 242 PHE A C 1
ATOM 1901 O O . PHE A 1 242 ? -5.042 -5.912 24.202 1.00 82.75 242 PHE A O 1
ATOM 1908 N N . LYS A 1 243 ? -4.800 -7.667 22.825 1.00 84.81 243 LYS A N 1
ATOM 1909 C CA . LYS A 1 243 ? -5.518 -8.614 23.699 1.00 84.81 243 LYS A CA 1
ATOM 1910 C C . LYS A 1 243 ? -4.844 -8.775 25.057 1.00 84.81 243 LYS A C 1
ATOM 1912 O O . LYS A 1 243 ? -5.524 -8.781 26.080 1.00 84.81 243 LYS A O 1
ATOM 1917 N N . GLU A 1 244 ? -3.519 -8.899 25.074 1.00 85.44 244 GLU A N 1
ATOM 1918 C CA . GLU A 1 244 ? -2.755 -8.999 26.317 1.00 85.44 244 GLU A CA 1
ATOM 1919 C C . GLU A 1 244 ? -2.930 -7.737 27.167 1.00 85.44 244 GLU A C 1
ATOM 1921 O O . GLU A 1 244 ? -3.172 -7.821 28.372 1.00 85.44 244 GLU A O 1
ATOM 1926 N N . LYS A 1 245 ? -2.854 -6.559 26.543 1.00 8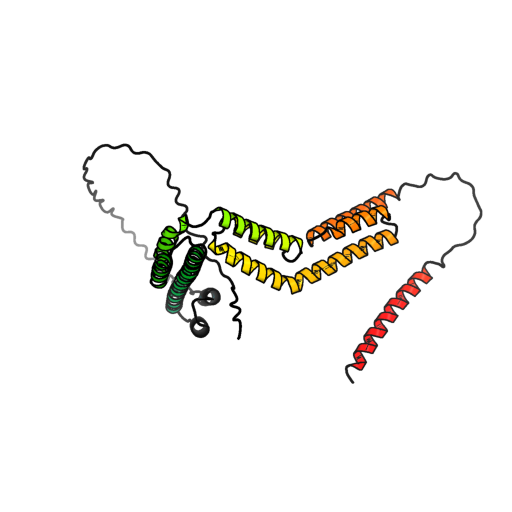9.56 245 LYS A N 1
ATOM 1927 C CA . LYS A 1 245 ? -3.005 -5.280 27.233 1.00 89.56 245 LYS A CA 1
ATOM 1928 C C . LYS A 1 245 ? -4.429 -5.053 27.727 1.00 89.56 245 LYS A C 1
ATOM 1930 O O . LYS A 1 245 ? -4.598 -4.656 28.874 1.00 89.56 245 LYS A O 1
ATOM 1935 N N . TYR A 1 246 ? -5.435 -5.389 26.923 1.00 91.69 246 TYR A N 1
ATOM 1936 C CA . TYR A 1 246 ? -6.840 -5.372 27.327 1.00 91.69 246 TYR A CA 1
ATOM 1937 C C . TYR A 1 246 ? -7.043 -6.225 28.584 1.00 91.69 246 TYR A C 1
ATOM 1939 O O . TYR A 1 246 ? -7.570 -5.739 29.582 1.00 91.69 246 TYR A O 1
ATOM 1947 N N . ALA A 1 247 ? -6.541 -7.465 28.577 1.00 90.00 247 ALA A N 1
ATOM 1948 C CA . ALA A 1 247 ? -6.633 -8.360 29.726 1.00 90.00 247 ALA A CA 1
ATOM 1949 C C . ALA A 1 247 ? -5.882 -7.815 30.954 1.00 90.00 247 ALA A C 1
ATOM 1951 O O . ALA A 1 247 ? -6.354 -7.963 32.080 1.00 90.00 247 ALA A O 1
ATOM 1952 N N . LYS A 1 248 ? -4.725 -7.162 30.768 1.00 93.12 248 LYS A N 1
ATOM 1953 C CA . LYS A 1 248 ? -3.996 -6.495 31.862 1.00 93.12 248 LYS A CA 1
ATOM 1954 C C . LYS A 1 248 ? -4.808 -5.354 32.474 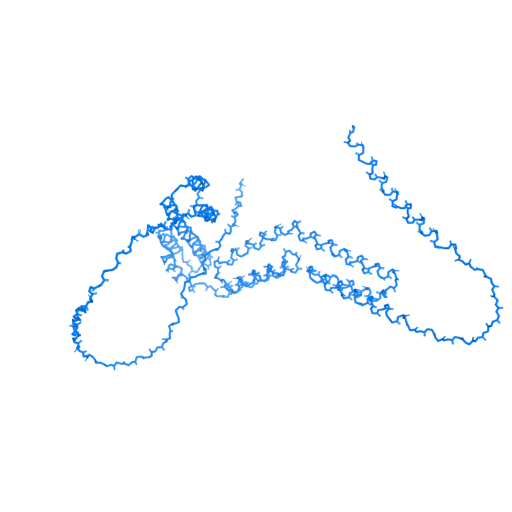1.00 93.12 248 LYS A C 1
ATOM 1956 O O . LYS A 1 248 ? -4.913 -5.303 33.697 1.00 93.12 248 LYS A O 1
ATOM 1961 N N . VAL A 1 249 ? -5.402 -4.487 31.653 1.00 95.44 249 VAL A N 1
ATOM 1962 C CA . VAL A 1 249 ? -6.241 -3.372 32.126 1.00 95.44 249 VAL A CA 1
ATOM 1963 C C . VAL A 1 249 ? -7.490 -3.901 32.838 1.00 95.44 249 VAL A C 1
ATOM 1965 O O . VAL A 1 249 ? -7.789 -3.459 33.945 1.00 95.44 249 VAL A O 1
ATOM 1968 N N . GLU A 1 250 ? -8.170 -4.901 32.269 1.00 96.56 250 GLU A N 1
ATOM 1969 C CA . GLU A 1 250 ? -9.334 -5.553 32.887 1.00 96.56 250 GLU A CA 1
ATOM 1970 C C . GLU A 1 250 ? -8.994 -6.150 34.259 1.00 96.56 250 GLU A C 1
ATOM 1972 O O . GLU A 1 250 ? -9.675 -5.890 35.256 1.00 96.56 250 GLU A O 1
ATOM 1977 N N . ASN A 1 251 ? -7.903 -6.917 34.332 1.00 95.38 251 ASN A N 1
ATOM 1978 C CA . ASN A 1 251 ? -7.439 -7.520 35.577 1.00 95.38 251 ASN A CA 1
ATOM 1979 C C . ASN A 1 251 ? -7.028 -6.461 36.606 1.00 95.38 251 ASN A C 1
ATOM 1981 O O . ASN A 1 251 ? -7.366 -6.605 37.779 1.00 95.38 251 ASN A O 1
ATOM 1985 N N . GLY A 1 252 ? -6.348 -5.392 36.182 1.00 95.75 252 GLY A N 1
ATOM 1986 C CA . GLY A 1 252 ? -5.948 -4.294 37.059 1.00 95.75 252 GLY A CA 1
ATOM 1987 C C . GLY A 1 252 ? -7.146 -3.563 37.669 1.00 95.75 252 GLY A C 1
ATOM 1988 O O . GLY A 1 252 ? -7.183 -3.360 38.884 1.00 95.75 252 GLY A O 1
ATOM 1989 N N . ILE A 1 253 ? -8.172 -3.253 36.864 1.00 97.06 253 ILE A N 1
ATOM 1990 C CA . ILE A 1 253 ? -9.426 -2.658 37.355 1.00 97.06 253 ILE A CA 1
ATOM 1991 C C . ILE A 1 253 ? -10.081 -3.585 38.388 1.00 97.06 253 ILE A C 1
ATOM 1993 O O . ILE A 1 253 ? -10.373 -3.154 39.505 1.00 97.06 253 ILE A O 1
ATOM 1997 N N . ASN A 1 254 ? -10.250 -4.871 38.061 1.00 95.25 254 ASN A N 1
ATOM 1998 C CA . ASN A 1 254 ? -10.850 -5.851 38.972 1.00 95.25 254 ASN A CA 1
ATOM 1999 C C . ASN A 1 254 ? -10.055 -6.008 40.276 1.00 95.25 254 ASN A C 1
ATOM 2001 O O . ASN A 1 254 ? -10.638 -6.102 41.357 1.00 95.25 254 ASN A O 1
ATOM 2005 N N . GLN A 1 255 ? -8.725 -5.986 40.197 1.00 95.94 255 GLN A N 1
ATOM 2006 C CA . GLN A 1 255 ? -7.856 -6.051 41.365 1.00 95.94 255 GLN A CA 1
ATOM 2007 C C . GLN A 1 255 ? -8.013 -4.808 42.253 1.00 95.94 255 GLN A C 1
ATOM 2009 O O . GLN A 1 255 ? -8.064 -4.940 43.476 1.00 95.94 255 GLN A O 1
ATOM 2014 N N . TYR A 1 256 ? -8.145 -3.609 41.677 1.00 97.12 256 TYR A N 1
ATOM 2015 C CA . TYR A 1 256 ? -8.396 -2.393 42.455 1.00 97.12 256 TYR A CA 1
ATOM 2016 C C . TYR A 1 256 ? -9.785 -2.357 43.100 1.00 97.12 256 TYR A C 1
ATOM 2018 O O . TYR A 1 256 ? -9.902 -1.848 44.218 1.00 97.12 256 TYR A O 1
ATOM 2026 N N . ILE A 1 257 ? -10.804 -2.953 42.472 1.00 95.12 257 ILE A N 1
ATOM 2027 C CA . ILE A 1 257 ? -12.115 -3.172 43.105 1.00 95.12 257 ILE A CA 1
ATOM 2028 C C . ILE A 1 257 ? -11.967 -4.115 44.309 1.00 95.12 257 ILE A C 1
ATOM 2030 O O . ILE A 1 257 ? -12.419 -3.795 45.406 1.00 95.12 257 ILE A O 1
ATOM 2034 N N . GLN A 1 258 ? -11.286 -5.256 44.140 1.00 94.44 258 GLN A N 1
ATOM 2035 C CA . GLN A 1 258 ? -11.073 -6.234 45.219 1.00 94.44 258 GLN A CA 1
ATOM 2036 C C . GLN A 1 258 ? -10.259 -5.667 46.391 1.00 94.44 258 GLN A C 1
ATOM 2038 O O . GLN A 1 258 ? -10.513 -6.009 47.542 1.00 94.44 258 GLN A O 1
ATOM 2043 N N . GLN A 1 259 ? -9.296 -4.785 46.110 1.00 93.75 259 GLN A N 1
ATOM 2044 C CA . GLN A 1 259 ? -8.501 -4.086 47.127 1.00 93.75 259 GLN A CA 1
ATOM 2045 C C . GLN A 1 259 ? -9.264 -2.946 47.822 1.00 93.75 259 GLN A C 1
ATOM 2047 O O . GLN A 1 259 ? -8.708 -2.318 48.721 1.00 93.75 259 GLN A O 1
ATOM 2052 N N . GLY A 1 260 ? -10.491 -2.628 47.395 1.00 93.31 260 GLY A N 1
ATOM 2053 C CA . GLY A 1 260 ? -11.257 -1.486 47.902 1.00 93.31 260 GLY A CA 1
ATOM 2054 C C . GLY A 1 260 ? -10.678 -0.121 47.510 1.00 93.31 260 GLY A C 1
ATOM 2055 O O . GLY A 1 260 ? -11.069 0.893 48.079 1.00 93.31 260 GLY A O 1
ATOM 2056 N N . LYS A 1 261 ? -9.744 -0.081 46.549 1.00 93.50 261 LYS A N 1
ATOM 2057 C CA . LYS A 1 261 ? -9.156 1.162 46.018 1.00 93.50 261 LYS A CA 1
ATOM 2058 C C . LYS A 1 261 ? -10.077 1.855 45.016 1.00 93.50 261 LYS A C 1
ATOM 2060 O O . LYS A 1 261 ? -10.022 3.074 44.867 1.00 93.50 261 LYS A O 1
ATOM 2065 N N . LEU A 1 262 ? -10.928 1.077 44.355 1.00 95.00 262 LEU A N 1
ATOM 2066 C CA . LEU A 1 262 ? -12.064 1.557 43.579 1.00 95.00 262 LEU A CA 1
ATOM 2067 C C . LEU A 1 262 ? -13.350 1.032 44.207 1.00 95.00 262 LEU A C 1
ATOM 2069 O O . LEU A 1 262 ? -13.414 -0.119 44.643 1.00 95.00 262 LEU A O 1
ATOM 2073 N N . THR A 1 263 ? -14.394 1.857 44.212 1.00 95.19 263 THR A N 1
ATOM 2074 C CA . THR A 1 263 ? -15.740 1.350 44.489 1.00 95.19 263 THR A CA 1
ATOM 2075 C C . THR A 1 263 ? -16.221 0.493 43.320 1.00 95.19 263 THR A C 1
ATOM 2077 O O . THR A 1 263 ? -15.735 0.623 42.193 1.00 95.19 263 THR A O 1
ATOM 2080 N N . LYS A 1 264 ? -17.214 -0.366 43.568 1.00 94.56 264 LYS A N 1
ATOM 2081 C CA . LYS A 1 264 ? -17.822 -1.181 42.511 1.00 94.56 264 LYS A CA 1
ATOM 2082 C C . LYS A 1 264 ? -18.356 -0.312 41.367 1.00 94.56 264 LYS A C 1
ATOM 2084 O O . LYS A 1 264 ? -18.033 -0.569 40.216 1.00 94.56 264 LYS A O 1
ATOM 2089 N N . ASP A 1 265 ? -19.051 0.777 41.692 1.00 95.75 265 ASP A N 1
ATOM 2090 C CA . ASP A 1 265 ? -19.601 1.701 40.694 1.00 95.75 265 ASP A CA 1
ATOM 2091 C C . ASP A 1 265 ? -18.514 2.401 39.860 1.00 95.75 265 ASP A C 1
ATOM 2093 O O . ASP A 1 265 ? -18.701 2.639 38.666 1.00 95.75 265 ASP A O 1
ATOM 2097 N N . GLN A 1 266 ? -17.371 2.749 40.466 1.00 95.31 266 GLN A N 1
ATOM 2098 C CA . GLN A 1 266 ? -16.222 3.300 39.734 1.00 95.31 266 GLN A CA 1
ATOM 2099 C C . GLN A 1 266 ? -15.617 2.247 38.800 1.00 95.31 266 GLN A C 1
ATOM 2101 O O . GLN A 1 266 ? -15.371 2.527 37.627 1.00 95.31 266 GLN A O 1
ATOM 2106 N N . GLY A 1 267 ? -15.424 1.030 39.310 1.00 96.50 267 GLY A N 1
ATOM 2107 C CA . GLY A 1 267 ? -14.930 -0.105 38.541 1.00 96.50 267 GLY A CA 1
ATOM 2108 C C . GLY A 1 267 ? -15.809 -0.438 37.337 1.00 96.50 267 GLY A C 1
ATOM 2109 O O . GLY A 1 267 ? -15.310 -0.511 36.217 1.00 96.50 267 GLY A O 1
ATOM 2110 N N . ASP A 1 268 ? -17.123 -0.543 37.540 1.00 96.88 268 ASP A N 1
ATOM 2111 C CA . ASP A 1 268 ? -18.093 -0.856 36.486 1.00 96.88 268 ASP A CA 1
ATOM 2112 C C . ASP A 1 268 ? -18.096 0.214 35.377 1.00 96.88 268 ASP A C 1
ATOM 2114 O O . ASP A 1 268 ? -18.191 -0.119 34.193 1.00 96.88 268 ASP A O 1
ATOM 2118 N N . LYS A 1 269 ? -17.904 1.497 35.725 1.00 96.94 269 LYS A N 1
ATOM 2119 C CA . LYS A 1 269 ? -17.737 2.580 34.737 1.00 96.94 269 LYS A CA 1
ATOM 2120 C C . LYS A 1 269 ? -16.468 2.416 33.902 1.00 96.94 269 LYS A C 1
ATOM 2122 O O . LYS A 1 269 ? -16.523 2.587 32.684 1.00 96.94 269 LYS A O 1
ATOM 2127 N N . PHE A 1 270 ? -15.337 2.075 34.521 1.00 97.69 270 PHE A N 1
ATOM 2128 C CA . PHE A 1 270 ? -14.095 1.833 33.782 1.00 97.69 270 PHE A CA 1
ATOM 2129 C C . PHE A 1 270 ? -14.173 0.575 32.919 1.00 97.69 270 PHE A C 1
ATOM 2131 O O . PHE A 1 270 ? -13.719 0.606 31.780 1.00 97.69 270 PHE A O 1
ATOM 2138 N N . LEU A 1 271 ? -14.812 -0.498 33.394 1.00 96.75 271 LEU A N 1
ATOM 2139 C CA . LEU A 1 271 ? -15.052 -1.702 32.592 1.00 96.75 271 LEU A CA 1
ATOM 2140 C C . LEU A 1 271 ? -15.984 -1.424 31.403 1.00 96.75 271 LEU A C 1
ATOM 2142 O O . LEU A 1 271 ? -15.796 -1.987 30.326 1.00 96.75 271 LEU A O 1
ATOM 2146 N N . ALA A 1 272 ? -16.969 -0.536 31.561 1.00 95.31 272 ALA A N 1
ATOM 2147 C CA . ALA A 1 272 ? -17.795 -0.083 30.445 1.00 95.31 272 ALA A CA 1
ATOM 2148 C C . ALA A 1 272 ? -16.973 0.704 29.409 1.00 95.31 272 ALA A C 1
ATOM 2150 O O . ALA A 1 272 ? -17.107 0.438 28.217 1.00 95.31 272 ALA A O 1
ATOM 2151 N N . LYS A 1 273 ? -16.080 1.605 29.849 1.00 96.06 273 LYS A N 1
ATOM 2152 C CA . LYS A 1 273 ? -15.133 2.305 28.961 1.00 96.06 273 LYS A CA 1
ATOM 2153 C C . LYS A 1 273 ? -14.172 1.335 28.269 1.00 96.06 273 LYS A C 1
ATOM 2155 O O . LYS A 1 273 ? -13.978 1.440 27.062 1.00 96.06 273 LYS A O 1
ATOM 2160 N N . LEU A 1 274 ? -13.644 0.349 28.995 1.00 93.56 274 LEU A N 1
ATOM 2161 C CA . LEU A 1 274 ? -12.732 -0.666 28.462 1.00 93.56 274 LEU A CA 1
ATOM 2162 C C . LEU A 1 274 ? -13.345 -1.415 27.274 1.00 93.56 274 LEU A C 1
ATOM 2164 O O . LEU A 1 274 ? -12.684 -1.596 26.259 1.00 93.56 274 LEU A O 1
ATOM 2168 N N . LYS A 1 275 ? -14.633 -1.775 27.357 1.00 91.50 275 LYS A N 1
ATOM 2169 C CA . LYS A 1 275 ? -15.367 -2.433 26.259 1.00 91.50 275 LYS A CA 1
ATOM 2170 C C . LYS A 1 275 ? -15.500 -1.575 25.000 1.00 91.50 275 LYS A C 1
ATOM 2172 O O . LYS A 1 275 ? -15.800 -2.113 23.938 1.00 91.50 275 LYS A O 1
ATOM 2177 N N . THR A 1 276 ? -15.329 -0.261 25.123 1.00 90.75 276 THR A N 1
ATOM 2178 C CA . THR A 1 276 ? -15.349 0.671 23.989 1.00 90.75 276 THR A CA 1
ATOM 2179 C C . THR A 1 276 ? -13.957 0.974 23.439 1.00 90.75 276 THR A C 1
ATOM 2181 O O . THR A 1 276 ? -13.870 1.554 22.363 1.00 90.75 276 THR A O 1
ATOM 2184 N N . CYS A 1 277 ? -12.886 0.564 24.130 1.00 85.94 277 CYS A N 1
ATOM 2185 C CA . CYS A 1 277 ? -11.518 0.741 23.656 1.00 85.94 277 CYS A CA 1
ATOM 2186 C C . CYS A 1 277 ? -11.233 -0.164 22.453 1.00 85.94 277 CYS A C 1
ATOM 2188 O O . CYS A 1 277 ? -11.545 -1.356 22.442 1.00 85.94 277 CYS A O 1
ATOM 2190 N N . GLN A 1 278 ? -10.591 0.427 21.459 1.00 78.75 278 GLN A N 1
ATOM 2191 C CA . GLN A 1 278 ? -10.333 -0.125 20.136 1.00 78.75 278 GLN A CA 1
ATOM 2192 C C . GLN A 1 278 ? -8.846 -0.073 19.767 1.00 78.75 278 GLN A C 1
ATOM 2194 O O . GLN A 1 278 ? -8.379 -0.851 18.936 1.00 78.75 278 GLN A O 1
ATOM 2199 N N . THR A 1 279 ? -8.088 0.802 20.428 1.00 77.25 279 THR A N 1
ATOM 2200 C CA . THR A 1 279 ? -6.660 1.035 20.178 1.00 77.25 279 THR A CA 1
ATOM 2201 C C . THR A 1 279 ? -5.811 0.853 21.440 1.00 77.25 279 THR A C 1
ATOM 2203 O O . THR A 1 279 ? -6.306 0.902 22.570 1.00 77.25 279 THR A O 1
ATOM 2206 N N . ILE A 1 280 ? -4.508 0.622 21.261 1.00 81.56 280 ILE A N 1
ATOM 2207 C CA . ILE A 1 280 ? -3.553 0.483 22.374 1.00 81.56 280 ILE A CA 1
ATOM 2208 C C . ILE A 1 280 ? -3.454 1.799 23.158 1.00 81.56 280 ILE A C 1
ATOM 2210 O O . ILE A 1 280 ? -3.337 1.775 24.382 1.00 81.56 280 ILE A O 1
ATOM 2214 N N . GLU A 1 281 ? -3.540 2.926 22.459 1.00 81.88 281 GLU A N 1
ATOM 2215 C CA . GLU A 1 281 ? -3.493 4.273 23.014 1.00 81.88 281 GLU A CA 1
ATOM 2216 C C . GLU A 1 281 ? -4.718 4.569 23.886 1.00 81.88 281 GLU A C 1
ATOM 2218 O O . GLU A 1 281 ? -4.589 5.168 24.952 1.00 81.88 281 GLU A O 1
ATOM 2223 N N . GLU A 1 282 ? -5.908 4.111 23.485 1.00 88.00 282 GLU A N 1
ATOM 2224 C CA . GLU A 1 282 ? -7.110 4.206 24.322 1.00 88.00 282 GLU A CA 1
ATOM 2225 C C . GLU A 1 282 ? -7.000 3.335 25.574 1.00 88.00 282 GLU A C 1
ATOM 2227 O O . GLU A 1 282 ? -7.428 3.760 26.646 1.00 88.00 282 GLU A O 1
ATOM 2232 N N . LEU A 1 283 ? -6.399 2.143 25.462 1.00 90.81 283 LEU A N 1
ATOM 2233 C CA . LEU A 1 283 ? -6.115 1.303 26.628 1.00 90.81 283 LEU A CA 1
ATOM 2234 C C . LEU A 1 283 ? -5.132 1.988 27.590 1.00 90.81 283 LEU A C 1
ATOM 2236 O O . LEU A 1 283 ? -5.339 1.927 28.801 1.00 90.81 283 LEU A O 1
ATOM 2240 N N . ASP A 1 284 ? -4.102 2.667 27.074 1.00 90.00 284 ASP A N 1
ATOM 2241 C CA . ASP A 1 284 ? -3.167 3.455 27.891 1.00 90.00 284 ASP A CA 1
ATOM 2242 C C . ASP A 1 284 ? -3.844 4.647 28.559 1.00 90.00 284 ASP A C 1
ATOM 2244 O O . ASP A 1 284 ? -3.668 4.878 29.755 1.00 90.00 284 ASP A O 1
ATOM 2248 N N . ALA A 1 285 ? -4.642 5.401 27.803 1.00 93.69 285 ALA A N 1
ATOM 2249 C CA . ALA A 1 285 ? -5.385 6.536 28.331 1.00 93.69 285 ALA A CA 1
ATOM 2250 C C . ALA A 1 285 ? -6.347 6.097 29.443 1.00 93.69 285 ALA A C 1
ATOM 2252 O O . ALA A 1 285 ? -6.406 6.738 30.494 1.00 93.69 285 ALA A O 1
ATOM 2253 N N . LEU A 1 286 ? -7.048 4.977 29.241 1.00 96.88 286 LEU A N 1
ATOM 2254 C CA . LEU A 1 286 ? -7.933 4.401 30.247 1.00 96.88 286 LEU A CA 1
ATOM 2255 C C . LEU A 1 286 ? -7.159 3.942 31.485 1.00 96.88 286 LEU A C 1
ATOM 2257 O O . LEU A 1 286 ? -7.588 4.223 32.602 1.00 96.88 286 LEU A O 1
ATOM 2261 N N . TRP A 1 287 ? -6.021 3.265 31.311 1.00 97.25 287 TRP A N 1
ATOM 2262 C CA . TRP A 1 287 ? -5.196 2.832 32.439 1.00 97.25 287 TRP A CA 1
ATOM 2263 C C . TRP A 1 287 ? -4.691 4.018 33.268 1.00 97.25 287 TRP A C 1
ATOM 2265 O O . TRP A 1 287 ? -4.811 4.010 34.492 1.00 97.25 287 TRP A O 1
ATOM 2275 N N . ASN A 1 288 ? -4.231 5.082 32.609 1.00 95.88 288 ASN A N 1
ATOM 2276 C CA . ASN A 1 288 ? -3.814 6.313 33.280 1.00 95.88 288 ASN A CA 1
ATOM 2277 C C . ASN A 1 288 ? -4.974 6.977 34.047 1.00 95.88 288 ASN A C 1
ATOM 2279 O O . ASN A 1 288 ? -4.774 7.504 35.143 1.00 95.88 288 ASN A O 1
ATOM 2283 N N . GLU A 1 289 ? -6.197 6.944 33.502 1.00 96.62 289 GLU A N 1
ATOM 2284 C CA . GLU A 1 289 ? -7.396 7.440 34.193 1.00 96.62 289 GLU A CA 1
ATOM 2285 C C . GLU A 1 289 ? -7.700 6.612 35.454 1.00 96.62 289 GLU A C 1
ATOM 2287 O O . GLU A 1 289 ? -7.991 7.175 36.514 1.00 96.62 289 GLU A O 1
ATOM 2292 N N . VAL A 1 290 ? -7.574 5.285 35.359 1.00 96.12 290 VAL A N 1
ATOM 2293 C CA . VAL A 1 290 ? -7.747 4.352 36.481 1.00 96.12 290 VAL A CA 1
ATOM 2294 C C . VAL A 1 290 ? -6.714 4.617 37.579 1.00 96.12 290 VAL A C 1
ATOM 2296 O O . VAL A 1 290 ? -7.093 4.776 38.741 1.00 96.12 290 VAL A O 1
ATOM 2299 N N . GLU A 1 291 ? -5.425 4.709 37.235 1.00 95.56 291 GLU A N 1
ATOM 2300 C CA . GLU A 1 291 ? -4.354 4.979 38.204 1.00 95.56 291 GLU A CA 1
ATOM 2301 C C . GLU A 1 291 ? -4.545 6.326 38.901 1.00 95.56 291 GLU A C 1
ATOM 2303 O O . GLU A 1 291 ? -4.414 6.423 40.124 1.00 95.56 291 GLU A O 1
ATOM 2308 N N . LYS A 1 292 ? -4.917 7.362 38.142 1.00 94.75 292 LYS A N 1
ATOM 2309 C CA . LYS A 1 292 ? -5.206 8.681 38.703 1.00 94.75 292 LYS A CA 1
ATOM 2310 C C . LYS A 1 292 ? -6.347 8.617 39.720 1.00 94.75 292 LYS A C 1
ATOM 2312 O O . LYS A 1 292 ? -6.184 9.101 40.837 1.00 94.75 292 LYS A O 1
ATOM 2317 N N . GLN A 1 293 ? -7.461 7.965 39.378 1.00 93.56 293 GLN A N 1
ATOM 2318 C CA . GLN A 1 293 ? -8.603 7.829 40.286 1.00 93.56 293 GLN A CA 1
ATOM 2319 C C . GLN A 1 293 ? -8.239 7.060 41.565 1.00 93.56 293 GLN A C 1
ATOM 2321 O O . GLN A 1 293 ? -8.678 7.426 42.656 1.00 93.56 293 GLN A O 1
ATOM 2326 N N . VAL A 1 294 ? -7.431 6.002 41.445 1.00 93.00 294 VAL A N 1
ATOM 2327 C CA . VAL A 1 294 ? -6.939 5.228 42.594 1.00 93.00 294 VAL A CA 1
ATOM 2328 C C . VAL A 1 294 ? -6.067 6.085 43.510 1.00 93.00 294 VAL A C 1
ATOM 2330 O O . VAL A 1 294 ? -6.225 6.027 44.732 1.00 93.00 294 VAL A O 1
ATOM 2333 N N . ASN A 1 295 ? -5.185 6.904 42.938 1.00 91.81 295 ASN A N 1
ATOM 2334 C CA . ASN A 1 295 ? -4.338 7.811 43.707 1.00 91.81 295 ASN A CA 1
ATOM 2335 C C . ASN A 1 295 ? -5.171 8.891 44.416 1.00 91.81 295 ASN A C 1
ATOM 2337 O O . ASN A 1 295 ? -4.984 9.111 45.611 1.00 91.81 295 ASN A O 1
ATOM 2341 N N . ASP A 1 296 ? -6.156 9.487 43.742 1.00 91.12 296 ASP A N 1
ATOM 2342 C CA . ASP A 1 296 ? -7.043 10.502 44.329 1.00 91.12 296 ASP A CA 1
ATOM 2343 C C . ASP A 1 296 ? -7.883 9.941 45.500 1.00 91.12 296 ASP A C 1
ATOM 2345 O O . ASP A 1 296 ? -8.065 10.599 46.535 1.00 91.12 296 ASP A O 1
ATOM 2349 N N . ASN A 1 297 ? -8.341 8.688 45.382 1.00 87.31 297 ASN A N 1
ATOM 2350 C CA . ASN A 1 297 ? -9.047 7.967 46.447 1.00 87.31 297 ASN A CA 1
ATOM 2351 C C . ASN A 1 297 ? -8.137 7.667 47.660 1.00 87.31 297 ASN A C 1
ATOM 2353 O O . ASN A 1 297 ? -8.608 7.612 48.800 1.00 87.31 297 ASN A O 1
ATOM 2357 N N . ALA A 1 298 ? -6.834 7.464 47.443 1.00 78.94 298 ALA A N 1
ATOM 2358 C CA . ALA A 1 298 ? -5.882 7.241 48.529 1.00 78.94 298 ALA A CA 1
ATOM 2359 C C . ALA A 1 298 ? -5.656 8.520 49.353 1.00 78.94 298 ALA A C 1
ATOM 2361 O O . ALA A 1 298 ? -5.589 8.453 50.577 1.00 78.94 298 ALA A O 1
ATOM 2362 N N . THR A 1 299 ? -5.612 9.689 48.708 1.00 72.75 299 THR A N 1
ATOM 2363 C CA . THR A 1 299 ? -5.370 10.985 49.368 1.00 72.75 299 THR A CA 1
ATOM 2364 C C . THR A 1 299 ? -6.563 11.481 50.191 1.00 72.75 299 THR A C 1
ATOM 2366 O O . THR A 1 299 ? -6.394 12.214 51.164 1.00 72.75 299 THR A O 1
ATOM 2369 N N . THR A 1 300 ? -7.784 11.081 49.829 1.00 63.78 300 THR A N 1
ATOM 2370 C CA . THR A 1 300 ? -9.026 11.502 50.506 1.00 63.78 300 THR A CA 1
ATOM 2371 C C . THR A 1 300 ? -9.340 10.697 51.771 1.00 63.78 300 THR A C 1
ATOM 2373 O O . THR A 1 300 ? -9.991 11.221 52.677 1.00 63.78 300 THR A O 1
ATOM 2376 N N . ASN A 1 301 ? -8.815 9.474 51.894 1.00 56.34 301 ASN A N 1
ATOM 2377 C CA . ASN A 1 301 ? -8.952 8.642 53.096 1.00 56.34 301 ASN A CA 1
ATOM 2378 C C . ASN A 1 301 ? -7.945 8.986 54.214 1.00 56.34 301 ASN A C 1
ATOM 2380 O O . ASN A 1 301 ? -8.022 8.430 55.308 1.00 56.34 301 ASN A O 1
ATOM 2384 N N . THR A 1 302 ? -7.051 9.953 53.988 1.00 47.44 302 THR A N 1
ATOM 2385 C CA . THR A 1 302 ? -6.052 10.440 54.958 1.00 47.44 302 THR A CA 1
ATOM 2386 C C . THR A 1 302 ? -6.480 11.746 55.643 1.00 47.44 302 THR A C 1
ATOM 2388 O O . THR A 1 302 ? -5.652 12.600 55.959 1.00 47.44 302 THR A O 1
ATOM 2391 N N . LYS A 1 303 ? -7.782 11.945 55.889 1.00 41.91 303 LYS A N 1
ATOM 2392 C CA . LYS A 1 303 ? -8.256 13.066 56.718 1.00 41.91 303 LYS A CA 1
ATOM 2393 C C . LYS A 1 303 ? -8.036 12.716 58.204 1.00 41.91 303 LYS A C 1
ATOM 2395 O O . LYS A 1 303 ? -8.499 11.660 58.632 1.00 41.91 303 LYS A O 1
ATOM 2400 N N . PRO A 1 304 ? -7.328 13.544 59.000 1.00 44.34 304 PRO A N 1
ATOM 2401 C CA . PRO A 1 304 ? -6.913 13.184 60.354 1.00 44.34 304 PRO A CA 1
ATOM 2402 C C . PRO A 1 304 ? -8.115 12.902 61.254 1.00 44.34 304 PRO A C 1
ATOM 2404 O O . PRO A 1 304 ? -9.042 13.710 61.353 1.00 44.34 304 PRO A O 1
ATOM 2407 N N . ALA A 1 305 ? -8.066 11.749 61.922 1.00 43.53 305 ALA A N 1
ATOM 2408 C CA . ALA A 1 305 ? -8.998 11.374 62.968 1.00 43.53 305 ALA A CA 1
ATOM 2409 C C . ALA A 1 305 ? -9.081 12.497 64.011 1.00 43.53 305 ALA A C 1
ATOM 2411 O O . ALA A 1 305 ? -8.079 12.905 64.603 1.00 43.53 305 ALA A O 1
ATOM 2412 N N . ILE A 1 306 ? -10.295 12.997 64.220 1.00 45.53 306 ILE A N 1
ATOM 2413 C CA . ILE A 1 306 ? -10.635 13.886 65.325 1.00 45.53 306 ILE A CA 1
ATOM 2414 C C . ILE A 1 306 ? -10.216 13.175 66.617 1.00 45.53 306 ILE A C 1
ATOM 2416 O O . ILE A 1 306 ? -10.694 12.082 66.917 1.00 45.53 306 ILE A O 1
ATOM 2420 N N . LYS A 1 307 ? -9.281 13.792 67.346 1.00 40.34 307 LYS A N 1
ATOM 2421 C CA . LYS A 1 307 ? -8.783 13.373 68.664 1.00 40.34 307 LYS A CA 1
ATOM 2422 C C . LYS A 1 307 ? -9.965 13.028 69.592 1.00 40.34 307 LYS A C 1
ATOM 2424 O O . LYS A 1 307 ? -10.733 13.937 69.911 1.00 40.34 307 LYS A O 1
ATOM 2429 N N . PRO A 1 308 ? -10.106 11.785 70.086 1.00 45.50 308 PRO A N 1
ATOM 2430 C CA . PRO A 1 308 ? -10.971 11.508 71.223 1.00 45.50 308 PRO A CA 1
ATOM 2431 C C . PRO A 1 308 ? -10.297 12.005 72.509 1.00 45.50 308 PRO A C 1
ATOM 2433 O O . PRO A 1 308 ? -9.076 11.918 72.662 1.00 45.50 308 PRO A O 1
ATOM 2436 N N . ALA A 1 309 ? -11.100 12.548 73.422 1.00 42.38 309 ALA A N 1
ATOM 2437 C CA . ALA A 1 309 ? -10.686 13.005 74.746 1.00 42.38 309 ALA A CA 1
ATOM 2438 C C . ALA A 1 309 ? -10.034 11.876 75.587 1.00 42.38 309 ALA A C 1
ATOM 2440 O O . ALA A 1 309 ? -10.306 10.696 75.350 1.00 42.38 309 ALA A O 1
ATOM 2441 N N . PRO A 1 310 ? -9.173 12.212 76.568 1.00 52.09 310 PRO A N 1
ATOM 2442 C CA . PRO A 1 310 ? -8.318 11.246 77.243 1.00 52.09 310 PRO A CA 1
ATOM 2443 C C . PRO A 1 310 ? -9.074 10.511 78.355 1.00 52.09 310 PRO A C 1
ATOM 2445 O O . PRO A 1 310 ? -9.516 11.126 79.322 1.00 52.09 310 PRO A O 1
ATOM 2448 N N . VAL A 1 311 ? -9.142 9.181 78.265 1.00 42.91 311 VAL A N 1
ATOM 2449 C CA . VAL A 1 311 ? -9.416 8.308 79.416 1.00 42.91 311 VAL A CA 1
ATOM 2450 C C . VAL A 1 311 ? -8.426 7.139 79.376 1.00 42.91 311 VAL A C 1
ATOM 2452 O O . VAL A 1 311 ? -8.446 6.315 78.467 1.00 42.91 311 VAL A O 1
ATOM 2455 N N . ASN A 1 312 ? -7.526 7.106 80.355 1.00 46.53 312 ASN A N 1
ATOM 2456 C CA . ASN A 1 312 ? -6.599 6.007 80.664 1.00 46.53 312 ASN A CA 1
ATOM 2457 C C . ASN A 1 312 ? -7.260 5.053 81.691 1.00 46.53 312 ASN A C 1
ATOM 2459 O O . ASN A 1 312 ? -8.121 5.518 82.437 1.00 46.53 312 ASN A O 1
ATOM 2463 N N . PRO A 1 313 ? -6.757 3.825 81.942 1.00 56.78 313 PRO A N 1
ATOM 2464 C CA . PRO A 1 313 ? -6.149 2.845 81.035 1.00 56.78 313 PRO A CA 1
ATOM 2465 C C . PRO A 1 313 ? -6.708 1.411 81.256 1.00 56.78 313 PRO A C 1
ATOM 2467 O O . PRO A 1 313 ? -7.038 1.014 82.374 1.00 56.78 313 PRO A O 1
ATOM 2470 N N . LYS A 1 314 ? -6.704 0.559 80.223 1.00 37.16 314 LYS A N 1
ATOM 2471 C CA . LYS A 1 314 ? -6.651 -0.904 80.418 1.00 37.16 314 LYS A CA 1
ATOM 2472 C C . LYS A 1 314 ? -5.937 -1.568 79.239 1.00 37.16 314 LYS A C 1
ATOM 2474 O O . LYS A 1 314 ? -6.510 -1.755 78.174 1.00 37.16 314 LYS A O 1
ATOM 2479 N N . LEU A 1 315 ? -4.659 -1.880 79.445 1.00 48.44 315 LEU A N 1
ATOM 2480 C CA . LEU A 1 315 ? -3.886 -2.819 78.623 1.00 48.44 315 LEU A CA 1
ATOM 2481 C C . LEU A 1 315 ? -4.418 -4.246 78.873 1.00 48.44 315 LEU A C 1
ATOM 2483 O O . LEU A 1 315 ? -4.821 -4.538 80.004 1.00 48.44 315 LEU A O 1
ATOM 2487 N N . PRO A 1 316 ? -4.432 -5.131 77.854 1.00 46.66 316 PRO A N 1
ATOM 2488 C CA . PRO A 1 316 ? -3.211 -5.897 77.587 1.00 46.66 316 PRO A CA 1
ATOM 2489 C C . PRO A 1 316 ? -2.882 -6.197 76.105 1.00 46.66 316 PRO A C 1
ATOM 2491 O O . PRO A 1 316 ? -3.749 -6.346 75.254 1.00 46.66 316 PRO A O 1
ATOM 2494 N N . GLN A 1 317 ? -1.570 -6.351 75.883 1.00 46.16 317 GLN A N 1
ATOM 2495 C CA . GLN A 1 317 ? -0.872 -7.321 75.016 1.00 46.16 317 GLN A CA 1
ATOM 2496 C C . GLN A 1 317 ? -1.114 -7.353 73.491 1.00 46.16 317 GLN A C 1
ATOM 2498 O O . GLN A 1 317 ? -1.959 -8.068 72.966 1.00 46.16 317 GLN A O 1
ATOM 2503 N N . THR A 1 318 ? -0.213 -6.648 72.793 1.00 48.41 318 THR A N 1
ATOM 2504 C CA . THR A 1 318 ? 0.600 -7.083 71.631 1.00 48.41 318 THR A CA 1
ATOM 2505 C C . THR A 1 318 ? 0.086 -8.255 70.778 1.00 48.41 318 THR A C 1
ATOM 2507 O O . THR A 1 318 ? 0.400 -9.423 71.019 1.00 48.41 318 THR A O 1
ATOM 2510 N N . GLY A 1 319 ? -0.596 -7.914 69.683 1.00 45.16 319 GLY A N 1
ATOM 2511 C CA . GLY A 1 319 ? -0.889 -8.801 68.557 1.00 45.16 319 GLY A CA 1
ATOM 2512 C C . GLY A 1 319 ? 0.231 -8.797 67.514 1.00 45.16 319 GLY A C 1
ATOM 2513 O O . GLY A 1 319 ? 0.068 -8.245 66.434 1.00 45.16 319 GLY A O 1
ATOM 2514 N N . GLU A 1 320 ? 1.359 -9.439 67.817 1.00 47.91 320 GLU A N 1
ATOM 2515 C CA . GLU A 1 320 ? 2.501 -9.588 66.893 1.00 47.91 320 GLU A CA 1
ATOM 2516 C C . GLU A 1 320 ? 2.477 -10.925 66.115 1.00 47.91 320 GLU A C 1
ATOM 2518 O O . GLU A 1 320 ? 3.466 -11.350 65.525 1.00 47.91 320 GLU A O 1
ATOM 2523 N N . LYS A 1 321 ? 1.332 -11.628 66.099 1.00 46.75 321 LYS A N 1
ATOM 2524 C CA . LYS A 1 321 ? 1.206 -12.972 65.497 1.00 46.75 321 LYS A CA 1
ATOM 2525 C C . LYS A 1 321 ? 0.578 -13.020 64.097 1.00 46.75 321 LYS A C 1
ATOM 2527 O O . LYS A 1 321 ? 0.576 -14.090 63.497 1.00 46.75 321 LYS A O 1
ATOM 2532 N N . GLN A 1 322 ? 0.074 -11.911 63.545 1.00 45.19 322 GLN A N 1
ATOM 2533 C CA . GLN A 1 322 ? -0.599 -11.935 62.231 1.00 45.19 322 GLN A CA 1
ATOM 2534 C C . GLN A 1 322 ? 0.302 -11.619 61.029 1.00 45.19 322 GLN A C 1
ATOM 2536 O O . GLN A 1 322 ? -0.026 -12.021 59.917 1.00 45.19 322 GLN A O 1
ATOM 2541 N N . THR A 1 323 ? 1.464 -10.992 61.221 1.00 45.75 323 THR A N 1
ATOM 2542 C CA . THR A 1 323 ? 2.333 -10.608 60.094 1.00 45.75 323 THR A CA 1
ATOM 2543 C C . THR A 1 323 ? 3.244 -1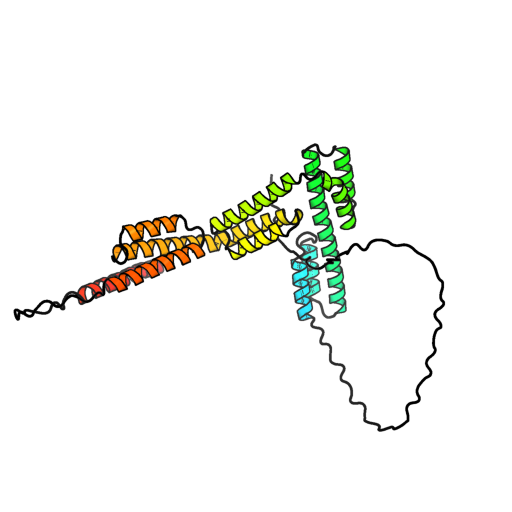1.745 59.616 1.00 45.75 323 THR A C 1
ATOM 2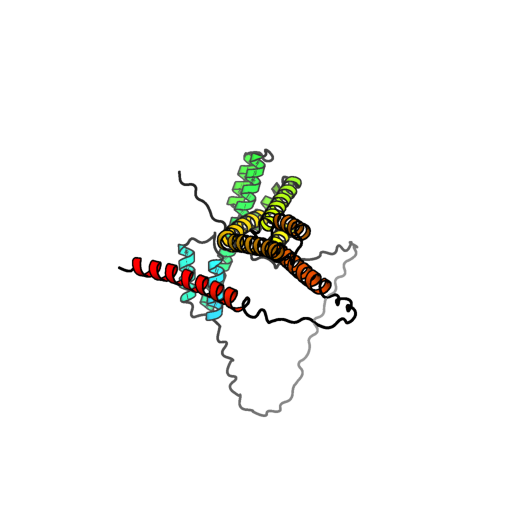545 O O . THR A 1 323 ? 3.572 -11.804 58.435 1.00 45.75 323 THR A O 1
ATOM 2548 N N . MET A 1 324 ? 3.607 -12.705 60.481 1.00 43.25 324 MET A N 1
ATOM 2549 C CA . MET A 1 324 ? 4.420 -13.861 60.062 1.00 43.25 324 MET A CA 1
ATOM 2550 C C . MET A 1 324 ? 3.633 -14.912 59.266 1.00 43.25 324 MET A C 1
ATOM 2552 O O . MET A 1 324 ? 4.203 -15.557 58.390 1.00 43.25 324 MET A O 1
ATOM 2556 N N . VAL A 1 325 ? 2.332 -15.090 59.520 1.00 44.88 325 VAL A N 1
ATOM 2557 C CA . VAL A 1 325 ? 1.556 -16.164 58.868 1.00 44.88 325 VAL A CA 1
ATOM 2558 C C . VAL A 1 325 ? 1.331 -15.872 57.377 1.00 44.88 325 VAL A C 1
ATOM 2560 O O . VAL A 1 325 ? 1.403 -16.781 56.552 1.00 44.88 325 VAL A O 1
ATOM 2563 N N . THR A 1 326 ? 1.162 -14.605 56.994 1.00 49.00 326 THR A N 1
ATOM 2564 C CA . THR A 1 326 ? 0.918 -14.218 55.593 1.00 49.00 326 THR A CA 1
ATOM 2565 C C . THR A 1 326 ? 2.175 -14.326 54.722 1.00 49.00 326 THR A C 1
ATOM 2567 O O . THR A 1 326 ? 2.085 -14.700 53.553 1.00 49.00 326 THR A O 1
ATOM 2570 N N . VAL A 1 327 ? 3.364 -14.084 55.289 1.00 51.19 327 VAL A N 1
ATOM 2571 C CA . VAL A 1 327 ? 4.641 -14.216 54.559 1.00 51.19 327 VAL A CA 1
ATOM 2572 C C . VAL A 1 327 ? 5.000 -15.690 54.325 1.00 51.19 327 VAL A C 1
ATOM 2574 O O . VAL A 1 327 ? 5.485 -16.037 53.249 1.00 51.19 327 VAL A O 1
ATOM 2577 N N . VAL A 1 328 ? 4.684 -16.584 55.271 1.00 50.72 328 VAL A N 1
ATOM 2578 C CA . VAL A 1 328 ? 4.951 -18.029 55.130 1.00 50.72 328 VAL A CA 1
ATOM 2579 C C . VAL A 1 328 ? 4.033 -18.687 54.085 1.00 50.72 328 VAL A C 1
ATOM 2581 O O . VAL A 1 328 ? 4.491 -19.542 53.325 1.00 50.72 328 VAL A O 1
ATOM 2584 N N . ILE A 1 329 ? 2.771 -18.253 53.965 1.00 52.28 329 ILE A N 1
ATOM 2585 C CA . ILE A 1 329 ? 1.843 -18.765 52.935 1.00 52.28 329 ILE A CA 1
ATOM 2586 C C . ILE A 1 329 ? 2.236 -18.266 51.532 1.00 52.28 329 ILE A C 1
ATOM 2588 O O . ILE A 1 329 ? 2.187 -19.039 50.573 1.00 52.28 329 ILE A O 1
ATOM 2592 N N . GLY A 1 330 ? 2.706 -17.019 51.405 1.00 45.16 330 GLY A N 1
ATOM 2593 C CA . GLY A 1 330 ? 3.198 -16.477 50.131 1.00 45.16 330 GLY A CA 1
ATOM 2594 C C . GLY A 1 330 ? 4.436 -17.206 49.588 1.00 45.16 330 GLY A C 1
ATOM 2595 O O . GLY A 1 330 ? 4.536 -17.447 48.385 1.00 45.16 330 GLY A O 1
ATOM 2596 N N . LEU A 1 331 ? 5.350 -17.634 50.468 1.00 47.59 331 LEU A N 1
ATOM 2597 C CA . LEU A 1 331 ? 6.582 -18.335 50.077 1.00 47.59 331 LEU A CA 1
ATOM 2598 C C . LEU A 1 331 ? 6.349 -19.809 49.686 1.00 47.59 331 LEU A C 1
ATOM 2600 O O . LEU A 1 331 ? 7.033 -20.323 48.800 1.00 47.59 331 LEU A O 1
ATOM 2604 N N . MET A 1 332 ? 5.338 -20.472 50.262 1.00 49.31 332 MET A N 1
ATOM 2605 C CA . MET A 1 332 ? 4.959 -21.850 49.902 1.00 49.31 332 MET A CA 1
ATOM 2606 C C . MET A 1 332 ? 4.349 -21.963 48.491 1.00 49.31 332 MET A C 1
ATOM 2608 O O . MET A 1 332 ? 4.580 -22.958 47.802 1.00 49.31 332 MET A O 1
ATOM 2612 N N . ILE A 1 333 ? 3.631 -20.940 48.010 1.00 54.88 333 ILE A N 1
ATOM 2613 C CA . ILE A 1 333 ? 3.018 -20.952 46.665 1.00 54.88 333 ILE A CA 1
ATOM 2614 C C . ILE A 1 333 ? 4.080 -20.780 45.565 1.00 54.88 333 ILE A C 1
ATOM 2616 O O . ILE A 1 333 ? 4.018 -21.447 44.529 1.00 54.88 333 ILE A O 1
ATOM 2620 N N . ILE A 1 334 ? 5.103 -19.952 45.807 1.00 56.66 334 ILE A N 1
ATOM 2621 C CA . ILE A 1 334 ? 6.197 -19.719 44.849 1.00 56.66 334 ILE A CA 1
ATOM 2622 C C . ILE A 1 334 ? 7.089 -20.967 44.720 1.00 56.66 334 ILE A C 1
ATOM 2624 O O . ILE A 1 334 ? 7.478 -21.337 43.610 1.00 56.66 334 ILE A O 1
ATOM 2628 N N . LEU A 1 335 ? 7.346 -21.679 45.824 1.00 53.94 335 LEU A N 1
ATOM 2629 C CA . LEU A 1 335 ? 8.112 -22.932 45.794 1.00 53.94 335 LEU A CA 1
ATOM 2630 C C . LEU A 1 335 ? 7.314 -24.104 45.186 1.00 53.94 335 LEU A C 1
ATOM 2632 O O . LEU A 1 335 ? 7.888 -24.926 44.468 1.00 53.94 335 LEU A O 1
ATOM 2636 N N . GLY A 1 336 ? 5.989 -24.151 45.379 1.00 50.69 336 GLY A N 1
ATOM 2637 C CA . GLY A 1 336 ? 5.117 -25.170 44.779 1.00 50.69 336 GLY A CA 1
ATOM 2638 C C . GLY A 1 336 ? 5.003 -25.078 43.250 1.00 50.69 336 GLY A C 1
ATOM 2639 O O . GLY A 1 336 ? 5.048 -26.102 42.563 1.00 50.69 336 GLY A O 1
ATOM 2640 N N . ALA A 1 337 ? 4.925 -23.864 42.690 1.00 55.16 337 ALA A N 1
ATOM 2641 C CA . ALA A 1 337 ? 4.839 -23.660 41.239 1.00 55.16 337 ALA A CA 1
ATOM 2642 C C . ALA A 1 337 ? 6.161 -23.977 40.507 1.00 55.16 337 ALA A C 1
ATOM 2644 O O . ALA A 1 337 ? 6.144 -24.534 39.404 1.00 55.16 337 ALA A O 1
ATOM 2645 N N . GLY A 1 338 ? 7.311 -23.703 41.138 1.00 52.72 338 GLY A N 1
ATOM 2646 C CA . GLY A 1 338 ? 8.629 -24.040 40.588 1.00 52.72 338 GLY A CA 1
ATOM 2647 C C . GLY A 1 338 ? 8.869 -25.551 40.458 1.00 52.72 338 GLY A C 1
ATOM 2648 O O . GLY A 1 338 ? 9.441 -26.009 39.465 1.00 52.72 338 GLY A O 1
ATOM 2649 N N . PHE A 1 339 ? 8.368 -26.351 41.407 1.00 52.25 339 PHE A N 1
ATOM 2650 C CA . PHE A 1 339 ? 8.581 -27.804 41.426 1.00 52.25 339 PHE A CA 1
ATOM 2651 C C . PHE A 1 339 ? 7.805 -28.545 40.317 1.00 52.25 339 PHE A C 1
ATOM 2653 O O . PHE A 1 339 ? 8.314 -29.501 39.724 1.00 52.25 339 PHE A O 1
ATOM 2660 N N . VAL A 1 340 ? 6.602 -28.071 39.961 1.00 58.19 340 VAL A N 1
ATOM 2661 C CA . VAL A 1 340 ? 5.790 -28.659 38.875 1.00 58.19 340 VAL A CA 1
ATOM 2662 C C . VAL A 1 340 ? 6.408 -28.386 37.497 1.00 58.19 340 VAL A C 1
ATOM 2664 O O . VAL A 1 340 ? 6.397 -29.264 36.629 1.00 58.19 340 VAL A O 1
ATOM 2667 N N . PHE A 1 341 ? 7.017 -27.213 37.296 1.00 57.31 341 PHE A N 1
ATOM 2668 C CA . PHE A 1 341 ? 7.692 -26.884 36.035 1.00 57.31 341 PHE A CA 1
ATOM 2669 C C . PHE A 1 341 ? 9.011 -27.647 35.848 1.00 57.31 341 PHE A C 1
ATOM 2671 O O . PHE A 1 341 ? 9.325 -28.065 34.730 1.00 57.31 341 PHE A O 1
ATOM 2678 N N . PHE A 1 342 ? 9.758 -27.898 36.929 1.00 55.88 342 PHE A N 1
ATOM 2679 C CA . PHE A 1 342 ? 11.031 -28.620 36.851 1.00 55.88 342 PHE A CA 1
ATOM 2680 C C . PHE A 1 342 ? 10.837 -30.121 36.572 1.00 55.88 342 PHE A C 1
ATOM 2682 O O . PHE A 1 342 ? 11.536 -30.691 35.732 1.00 55.88 342 PHE A O 1
ATOM 2689 N N . LYS A 1 343 ? 9.815 -30.757 37.169 1.00 54.31 343 LYS A N 1
ATOM 2690 C CA . LYS A 1 343 ? 9.516 -32.183 36.928 1.00 54.31 343 LYS A CA 1
ATOM 2691 C C . LYS A 1 343 ? 9.011 -32.449 35.501 1.00 54.31 343 LYS A C 1
ATOM 2693 O O . LYS A 1 343 ? 9.337 -33.472 34.903 1.00 54.31 343 LYS A O 1
ATOM 2698 N N . LYS A 1 344 ? 8.292 -31.496 34.892 1.00 54.75 344 LYS A N 1
ATOM 2699 C CA . LYS A 1 344 ? 7.808 -31.621 33.503 1.00 54.75 344 LYS A CA 1
ATOM 2700 C C . LYS A 1 344 ? 8.933 -31.533 32.459 1.00 54.75 344 LYS A C 1
ATOM 2702 O O . LYS A 1 344 ? 8.742 -31.992 31.335 1.00 54.75 344 LYS A O 1
ATOM 2707 N N . ARG A 1 345 ? 10.103 -30.989 32.820 1.00 56.34 345 ARG A N 1
ATOM 2708 C CA . ARG A 1 345 ? 11.251 -30.839 31.911 1.00 56.34 345 ARG A CA 1
ATOM 2709 C C . ARG A 1 345 ? 12.137 -32.087 31.838 1.00 56.34 345 ARG A C 1
ATOM 2711 O O . ARG A 1 345 ? 12.695 -32.343 30.781 1.00 56.34 345 ARG A O 1
ATOM 2718 N N . GLN A 1 346 ? 12.214 -32.895 32.899 1.00 54.75 346 GLN A N 1
ATOM 2719 C CA . GLN A 1 346 ? 13.027 -34.122 32.879 1.00 54.75 346 GLN A CA 1
ATOM 2720 C C . GLN A 1 346 ? 12.357 -35.299 32.157 1.00 54.75 346 GLN A C 1
ATOM 2722 O O . GLN A 1 346 ? 13.044 -36.109 31.550 1.00 54.75 346 GLN A O 1
ATOM 2727 N N . THR A 1 347 ? 11.025 -35.348 32.106 1.00 52.78 347 THR A N 1
ATOM 2728 C CA . THR A 1 347 ? 10.298 -36.426 31.399 1.00 52.78 347 THR A CA 1
ATOM 2729 C C . THR A 1 347 ? 10.336 -36.314 29.866 1.00 52.78 347 THR A C 1
ATOM 2731 O O . THR A 1 347 ? 9.756 -37.146 29.184 1.00 52.78 347 THR A O 1
ATOM 2734 N N . LYS A 1 348 ? 10.967 -35.272 29.304 1.00 50.34 348 LYS A N 1
ATOM 2735 C CA . LYS A 1 348 ? 11.117 -35.096 27.847 1.00 50.34 348 LYS A CA 1
ATOM 2736 C C . LYS A 1 348 ? 12.513 -35.433 27.313 1.00 50.34 348 LYS A C 1
ATOM 2738 O O . LYS A 1 348 ? 12.693 -35.384 26.103 1.00 50.34 348 LYS A O 1
ATOM 2743 N N . ASN A 1 349 ? 13.461 -35.767 28.190 1.00 48.81 349 ASN A N 1
ATOM 2744 C CA . ASN A 1 349 ? 14.855 -36.024 27.816 1.00 48.81 349 ASN A CA 1
ATOM 2745 C C . ASN A 1 349 ? 15.354 -37.433 28.194 1.00 48.81 349 ASN A C 1
ATOM 2747 O O . ASN A 1 349 ? 16.559 -37.657 28.134 1.00 48.81 349 ASN A O 1
ATOM 2751 N N . ASN A 1 350 ? 14.455 -38.359 28.548 1.00 45.03 350 ASN A N 1
ATOM 2752 C CA . ASN A 1 350 ? 14.750 -39.791 28.662 1.00 45.03 350 ASN A CA 1
ATOM 2753 C C . ASN A 1 350 ? 13.882 -40.586 27.696 1.00 45.03 350 ASN A C 1
ATOM 2755 O O . ASN A 1 350 ? 12.667 -40.280 27.645 1.00 45.03 350 ASN A O 1
#

Sequence (350 aa):
MRKRVIGCLIVGMLALGLGGVVKAEEASVTKTETSVMKVEKKEPVKQDDSSEVKEPEKQVDPTNSFDIVGNKTNLKNKIDSLTYSITAEKKAELTARVEKLTTMEEVRAIEQELDKLIMEQKLQMQKDAVSEVIKTFYKQGKLSKDESDKLLKRIAESKTVEEVDAIYGEVSHLVNPNALIERKEKLIKKIKELMNQGKLTKDQGDAFLKRVEAGLLEEWDQIEVEVDKQVKDNEATLVGVFKEKYAKVENGINQYIQQGKLTKDQGDKFLAKLKTCQTIEELDALWNEVEKQVNDNATTNTKPAIKPAPVNPKLPQTGEKQTMVTVVIGLMIILGAGFVFFKKRQTKNN

Foldseek 3Di:
DDDDDDADDDDDDDDDDDPDDDDDDDDDDDDDDDDDDDDDDDDDDDDDDDDDDDDPPPPPPPPPPPPLVVLLVVLLVLLVRLPPQDDPVRSVVLNVLSVPDDDVVSSVVSVVVSVVSVQVVLLVLLLVVLLVVLVVCVVVVVDPPVRSVVLNVQSVVDDHPVSSVVSCVVCVVVDDVVVLVVLLVVLLVVLVVCCLQQLDPPVRSVVLNVCSVPDDSSCSVVSSSVSVVSSVVSVVPRVVVLVVLLVVLLVVLVVCCVVVLDPPVRSVVLVVQSVSRRHPVSSVVSSVVVVVSSVVSVVVVPDDDDDDDDDDDDDDDDPPPPPVVVVVVVVVVVVVVVVVVVVVVVVVPD